Protein AF-A0A556TKF2-F1 (afdb_monomer)

Mean predicted aligned error: 7.22 Å

Foldseek 3Di:
DDDDDDDDDFPVPDADPAQAEDQFDQFWDAWFFAWWDWDFSVLVVVLRVLDRVQDDSVFKGKYFHHIRFDAFDFDDDPPDDPDDDTHDGDGGITTHARPTHGMDMDGNDDCVSCQVSVVVSQVVDPGHGHDDDPVRVVVLVVVLVCCVVVPPDPDQLLVCCVVCPPVCVVPDDPCCNVVSPQDDPGDGNSNHD

InterPro domains:
  IPR000114 Large ribosomal subunit protein uL16, bacteria [PTHR12220] (32-173)
  IPR016180 Large ribosomal subunit protein uL16 domain [cd01433] (32-132)
  IPR036920 Large ribosomal subunit protein uL16 superfamily [G3DSA:3.90.1170.10] (29-172)
  IPR036920 Large ribosomal subunit protein uL16 superfamily [SSF54686] (26-139)
  IPR047873 Large ribosomal subunit protein uL16 [PF00252] (32-132)

Radius of gyration: 21.76 Å; Cα contacts (8 Å, |Δi|>4): 267; chains: 1; bounding box: 70×37×60 Å

Secondary structure (DSSP, 8-state):
----PPPPP-TT-PPPS--SPPP--SS------SSSEEEEHHHHHHHHHHHHHHS-TTTEEEEE-SPPS-EEEE-PPTTPPS-SSPPPEEEEEEEE-SS--SEEEEES--HHHHHHHHHHHHHTSSS------HHHHHHHHHHHHHHHHS---S--HHHHHHHTGGGGGGTS-TTHHHHTT-EETTEE-TT--

Solvent-accessible surface area (backbone atoms only — not comparable to full-atom values): 11724 Å² total; per-residue (Å²): 134,87,86,79,83,82,78,85,86,49,89,87,58,82,80,63,99,72,19,58,55,73,86,74,52,82,54,69,62,73,68,28,22,50,28,35,43,71,43,42,66,68,58,53,51,52,46,40,53,56,48,60,72,73,53,55,69,89,42,37,31,37,44,77,28,35,39,25,19,63,48,75,41,62,47,66,68,88,92,65,73,89,69,91,78,81,50,56,76,73,50,44,24,24,80,36,51,54,88,29,50,45,66,47,75,53,54,60,71,62,67,76,78,51,47,61,59,48,47,56,50,30,72,74,45,93,39,68,53,79,86,72,53,76,63,58,49,48,49,58,49,48,56,49,51,49,54,55,70,70,50,84,66,92,79,40,53,55,55,42,59,71,69,36,50,94,57,46,63,82,77,54,58,81,62,39,71,77,50,43,66,29,52,62,91,52,46,73,46,84,90,60,98

pLDDT: mean 85.44, std 12.7, range [28.67, 97.06]

Sequence (193 aa):
MKTYDVPPDYTDVVLPEKPKLVFLNRVPNLKKALGGGYLHWGHMEMMRLTINRRMDARTAFARWRINAPYKPITRKSLGQRMGGGKGAVDHYVTPVKCGRLIVEVGGQLELGEVESVLKEVAKKLPFPAKVVSKESLAVMQQEQAEREANNQNPWTFKRIARSNMLGIRKVISPFDLHNHGRYTGKFFNPDRV

Nearest PDB structures (foldseek):
  8any-assembly1_N  TM=9.597E-01  e=5.505E-26  Homo sapiens
  7nql-assembly1_BQ  TM=9.621E-01  e=1.430E-25  Sus scrofa
  7po4-assembly1_N  TM=8.874E-01  e=5.518E-21  Homo sapiens
  5ool-assembly1_N  TM=8.384E-01  e=1.668E-22  Homo sapiens
  7of3-assembly1_N  TM=8.611E-01  e=3.277E-20  Homo sapiens

Structure (mmCIF, N/CA/C/O backbone):
data_AF-A0A556TKF2-F1
#
_entry.id   AF-A0A556TKF2-F1
#
loop_
_atom_site.group_PDB
_atom_site.id
_atom_site.type_symbol
_atom_site.label_atom_id
_atom_site.label_alt_id
_atom_site.label_comp_id
_atom_site.label_asym_id
_atom_site.label_entity_id
_atom_site.label_seq_id
_atom_site.pdbx_PDB_ins_code
_atom_site.Cartn_x
_atom_site.Cartn_y
_atom_site.Cartn_z
_atom_site.occupancy
_atom_site.B_iso_or_equiv
_atom_site.auth_seq_id
_atom_site.auth_comp_id
_atom_site.auth_asym_id
_atom_site.auth_atom_id
_atom_site.pdbx_PDB_model_num
ATOM 1 N N . MET A 1 1 ? -36.539 23.678 17.462 1.00 69.69 1 MET A N 1
ATOM 2 C CA . MET A 1 1 ? -35.990 22.713 18.445 1.00 69.69 1 MET A CA 1
ATOM 3 C C . MET A 1 1 ? -34.669 22.181 17.911 1.00 69.69 1 MET A C 1
ATOM 5 O O . MET A 1 1 ? -34.523 22.155 16.696 1.00 69.69 1 MET A O 1
ATOM 9 N N . LYS A 1 2 ? -33.721 21.784 18.769 1.00 70.56 2 LYS A N 1
ATOM 10 C CA . LYS A 1 2 ? -32.560 20.998 18.322 1.00 70.56 2 LYS A CA 1
ATOM 11 C C . LYS A 1 2 ? -32.999 19.541 18.189 1.00 70.56 2 LYS A C 1
ATOM 13 O O . LYS A 1 2 ? -33.537 18.995 19.148 1.00 70.56 2 LYS A O 1
ATOM 18 N N . THR A 1 3 ? -32.803 18.948 17.020 1.00 78.62 3 THR A N 1
ATOM 19 C CA . THR A 1 3 ? -32.875 17.498 16.835 1.00 78.62 3 THR A CA 1
ATOM 20 C C . THR A 1 3 ? -31.577 16.885 17.349 1.00 78.62 3 THR A C 1
ATOM 22 O O . THR A 1 3 ? -30.500 17.413 17.077 1.00 78.62 3 THR A O 1
ATOM 25 N N . TYR A 1 4 ? -31.690 15.809 18.121 1.00 80.88 4 TYR A N 1
ATOM 26 C CA . TYR A 1 4 ? -30.559 15.011 18.576 1.00 80.88 4 TYR A CA 1
ATOM 27 C C . TYR A 1 4 ? -30.659 13.656 17.892 1.00 80.88 4 TYR A C 1
ATOM 29 O O . TYR A 1 4 ? -31.680 12.981 18.031 1.00 80.88 4 TYR A O 1
ATOM 37 N N . ASP A 1 5 ? -29.621 13.282 17.154 1.00 82.56 5 ASP A N 1
ATOM 38 C CA . ASP A 1 5 ? -29.525 11.949 16.575 1.00 82.56 5 ASP A CA 1
ATOM 39 C C . ASP A 1 5 ? -29.204 10.933 17.680 1.00 82.56 5 ASP A C 1
ATOM 41 O O . ASP A 1 5 ? -28.530 11.248 18.667 1.00 82.56 5 ASP A O 1
ATOM 45 N N . VAL A 1 6 ? -29.721 9.712 17.541 1.00 82.94 6 VAL A N 1
ATOM 46 C CA . VAL A 1 6 ? -29.459 8.633 18.502 1.00 82.94 6 VAL A CA 1
ATOM 47 C C . VAL A 1 6 ? -27.998 8.190 18.341 1.00 82.94 6 VAL A C 1
ATOM 49 O O . VAL A 1 6 ? -27.592 7.915 17.209 1.00 82.94 6 VAL A O 1
ATOM 52 N N . PRO A 1 7 ? -27.195 8.118 19.421 1.00 83.31 7 PRO A N 1
ATOM 53 C CA . PRO A 1 7 ? -25.808 7.677 19.319 1.00 83.31 7 PRO A CA 1
ATOM 54 C C . PRO A 1 7 ? -25.729 6.216 18.842 1.00 83.31 7 PRO A C 1
ATOM 56 O O . PRO A 1 7 ? -26.621 5.423 19.159 1.00 83.31 7 PRO A O 1
ATOM 59 N N . PRO A 1 8 ? -24.674 5.837 18.099 1.00 82.19 8 PRO A N 1
ATOM 60 C CA . PRO A 1 8 ? -24.498 4.468 17.630 1.00 82.19 8 PRO A CA 1
ATOM 61 C C . PRO A 1 8 ? -24.341 3.490 18.802 1.00 82.19 8 PRO A C 1
ATOM 63 O O . PRO A 1 8 ? -23.550 3.717 19.718 1.00 82.19 8 PRO A O 1
ATOM 66 N N . ASP A 1 9 ? -25.080 2.382 18.752 1.00 85.94 9 ASP A N 1
ATOM 67 C CA . ASP A 1 9 ? -24.942 1.281 19.707 1.00 85.94 9 ASP A CA 1
ATOM 68 C C . ASP A 1 9 ? -23.805 0.336 19.279 1.00 85.94 9 ASP A C 1
ATOM 70 O O . ASP A 1 9 ? -23.663 -0.020 18.106 1.00 85.94 9 ASP A O 1
ATOM 74 N N . TYR A 1 10 ? -22.995 -0.076 20.252 1.00 81.75 10 TYR A N 1
ATOM 75 C CA . TYR A 1 10 ? -21.848 -0.965 20.084 1.00 81.75 10 TYR A CA 1
ATOM 76 C C . TYR A 1 10 ? -21.933 -2.232 20.952 1.00 81.75 10 TYR A C 1
ATOM 78 O O . TYR A 1 10 ? -20.925 -2.930 21.109 1.00 81.75 10 TYR A O 1
ATOM 86 N N . THR A 1 11 ? -23.099 -2.537 21.532 1.00 81.75 11 THR A N 1
ATOM 87 C CA . THR A 1 11 ? -23.292 -3.669 22.459 1.00 81.75 11 THR A CA 1
ATOM 88 C C . THR A 1 11 ? -22.933 -5.026 21.831 1.00 81.75 11 THR A C 1
ATOM 90 O O . THR A 1 11 ? -22.361 -5.880 22.507 1.00 81.75 11 THR A O 1
ATOM 93 N N . ASP A 1 12 ? -23.131 -5.194 20.519 1.00 81.31 12 ASP A N 1
ATOM 94 C CA . ASP A 1 12 ? -22.774 -6.414 19.772 1.00 81.31 12 ASP A CA 1
ATOM 95 C C . ASP A 1 12 ? -21.258 -6.587 19.503 1.00 81.31 12 ASP A C 1
ATOM 97 O O . ASP A 1 12 ? -20.812 -7.630 19.009 1.00 81.31 12 ASP A O 1
ATOM 101 N N . VAL A 1 13 ? -20.427 -5.573 19.780 1.00 80.06 13 VAL A N 1
ATOM 102 C CA . VAL A 1 13 ? -19.000 -5.574 19.412 1.00 80.06 13 VAL A CA 1
ATOM 103 C C . VAL A 1 13 ? -18.138 -6.204 20.509 1.00 80.06 13 VAL A C 1
ATOM 105 O O . VAL A 1 13 ? -17.609 -5.529 21.391 1.00 80.06 13 VAL A O 1
ATOM 108 N N . VAL A 1 14 ? -17.919 -7.516 20.407 1.00 82.06 14 VAL A N 1
ATOM 109 C CA . VAL A 1 14 ? -17.027 -8.257 21.315 1.00 82.06 14 VAL A CA 1
ATOM 110 C C . VAL A 1 14 ? -15.548 -8.006 20.984 1.00 82.06 14 VAL A C 1
ATOM 112 O O . VAL A 1 14 ? -15.088 -8.233 19.861 1.00 82.06 14 VAL A O 1
ATOM 115 N N . LEU A 1 15 ? -14.770 -7.579 21.984 1.00 76.88 15 LEU A N 1
ATOM 116 C CA . LEU A 1 15 ? -13.330 -7.338 21.852 1.0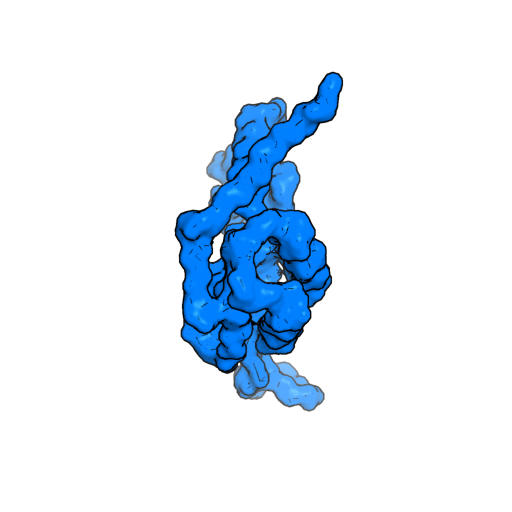0 76.88 15 LEU A CA 1
ATOM 117 C C . LEU A 1 15 ? -12.495 -8.623 22.037 1.00 76.88 15 LEU A C 1
ATOM 119 O O . LEU A 1 15 ? -12.823 -9.464 22.872 1.00 76.88 15 LEU A O 1
ATOM 123 N N . PRO A 1 16 ? -11.379 -8.788 21.300 1.00 81.31 16 PRO A N 1
ATOM 124 C CA . PRO A 1 16 ? -10.479 -9.927 21.470 1.00 81.31 16 PRO A CA 1
ATOM 125 C C . PRO A 1 16 ? -9.555 -9.758 22.687 1.00 81.31 16 PRO A C 1
ATOM 127 O O . PRO A 1 16 ? -9.055 -8.663 22.932 1.00 81.31 16 PRO A O 1
ATOM 130 N N . GLU A 1 17 ? -9.194 -10.866 23.348 1.00 81.00 17 GLU A N 1
ATOM 131 C CA . GLU A 1 17 ? -8.274 -10.910 24.510 1.00 81.00 17 GLU A CA 1
ATOM 132 C C . GLU A 1 17 ? -6.949 -10.147 24.315 1.00 81.00 17 GLU A C 1
ATOM 134 O O . GLU A 1 17 ? -6.349 -9.645 25.265 1.00 81.00 17 GLU A O 1
ATOM 139 N N . LYS A 1 18 ? -6.459 -10.082 23.071 1.00 81.50 18 LYS A N 1
ATOM 140 C CA . LYS A 1 18 ? -5.238 -9.363 22.682 1.00 81.50 18 LYS A CA 1
ATOM 141 C C . LYS A 1 18 ? -5.606 -8.230 21.715 1.00 81.50 18 LYS A C 1
ATOM 143 O O . LYS A 1 18 ? -5.531 -8.428 20.501 1.00 81.50 18 LYS A O 1
ATOM 148 N N . PRO A 1 19 ? -6.004 -7.051 22.231 1.00 69.00 19 PRO A N 1
ATOM 149 C CA . PRO A 1 19 ? -6.463 -5.934 21.406 1.00 69.00 19 PRO A CA 1
ATOM 150 C C . PRO A 1 19 ? -5.314 -5.146 20.758 1.00 69.00 19 PRO A C 1
ATOM 152 O O . PRO A 1 19 ? -5.480 -4.584 19.679 1.00 69.00 19 PRO A O 1
ATOM 155 N N . LYS A 1 20 ? -4.133 -5.096 21.388 1.00 77.69 20 LYS A N 1
ATOM 156 C CA . LYS A 1 20 ? -2.979 -4.328 20.890 1.00 77.69 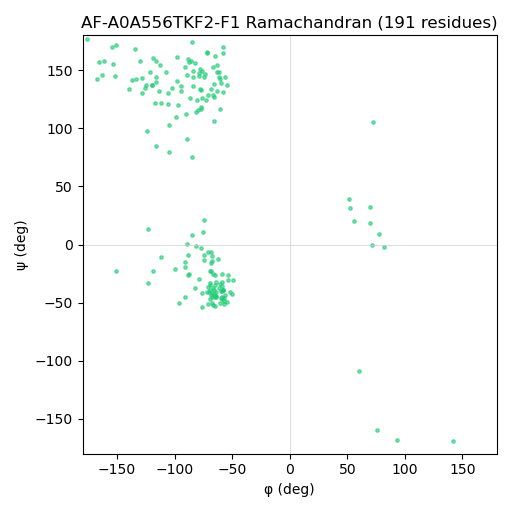20 LYS A CA 1
ATOM 157 C C . LYS A 1 20 ? -2.255 -5.039 19.742 1.00 77.69 20 LYS A C 1
ATOM 159 O O . LYS A 1 20 ? -2.163 -6.266 19.715 1.00 77.69 20 LYS A O 1
ATOM 164 N N . LEU A 1 21 ? -1.633 -4.260 18.851 1.00 70.44 21 LEU A N 1
ATOM 165 C CA . LEU A 1 21 ? -0.801 -4.794 17.772 1.00 70.44 21 LEU A CA 1
ATOM 166 C C . LEU A 1 21 ? 0.381 -5.585 18.342 1.00 70.44 21 LEU A C 1
ATOM 168 O O . LEU A 1 21 ? 1.273 -5.025 18.992 1.00 70.44 21 LEU A O 1
ATOM 172 N N . VAL A 1 22 ? 0.390 -6.882 18.039 1.00 75.00 22 VAL A N 1
ATOM 173 C CA . VAL A 1 22 ? 1.477 -7.816 18.355 1.00 75.00 22 VAL A CA 1
ATOM 174 C C . VAL A 1 22 ? 2.767 -7.371 17.655 1.00 75.00 22 VAL A C 1
ATOM 176 O O . VAL A 1 22 ? 2.733 -6.779 16.573 1.00 75.00 22 VAL A O 1
ATOM 179 N N . PHE A 1 23 ? 3.918 -7.640 18.269 1.00 70.94 23 PHE A N 1
ATOM 180 C CA . PHE A 1 23 ? 5.212 -7.445 17.620 1.00 70.94 23 PHE A CA 1
ATOM 181 C C . PHE A 1 23 ? 5.369 -8.404 16.434 1.00 70.94 23 PHE A C 1
ATOM 183 O O . PHE A 1 23 ? 5.210 -9.614 16.591 1.00 70.94 23 PHE A O 1
ATOM 190 N N . LEU A 1 24 ? 5.695 -7.879 15.251 1.00 60.78 24 LEU A N 1
ATOM 191 C CA . LEU A 1 24 ? 6.010 -8.723 14.103 1.00 60.78 24 LEU A CA 1
ATOM 192 C C . LEU A 1 24 ? 7.510 -9.016 14.071 1.00 60.78 24 LEU A C 1
ATOM 194 O O . LEU A 1 24 ? 8.338 -8.139 13.813 1.00 60.78 24 LEU A O 1
ATOM 198 N N . ASN A 1 25 ? 7.825 -10.289 14.305 1.00 56.94 25 ASN A N 1
ATOM 199 C CA . ASN A 1 25 ? 9.144 -10.871 14.087 1.00 56.94 25 ASN A CA 1
ATOM 200 C C . ASN A 1 25 ? 9.584 -10.711 12.618 1.00 56.94 25 ASN A C 1
ATOM 202 O O . ASN A 1 25 ? 8.806 -10.342 11.742 1.00 56.94 25 ASN A O 1
ATOM 206 N N . ARG A 1 26 ? 10.848 -11.013 12.309 1.00 56.09 26 ARG A N 1
ATOM 207 C CA . ARG A 1 26 ? 11.429 -10.836 10.961 1.00 56.09 26 ARG A CA 1
ATOM 208 C C . ARG A 1 26 ? 10.966 -11.883 9.911 1.00 56.09 26 ARG A C 1
ATOM 210 O O . ARG A 1 26 ? 11.704 -12.099 8.959 1.00 56.09 26 ARG A O 1
ATOM 217 N N . VAL A 1 27 ? 9.828 -12.568 10.116 1.00 36.06 27 VAL A N 1
ATOM 218 C CA . VAL A 1 27 ? 9.281 -13.691 9.300 1.00 36.06 27 VAL A CA 1
ATOM 219 C C . VAL A 1 27 ? 7.755 -13.891 9.574 1.00 36.06 27 VAL A C 1
ATOM 221 O O . VAL A 1 27 ? 7.287 -13.410 10.606 1.00 36.06 27 VAL A O 1
ATOM 224 N N . PRO A 1 28 ? 6.932 -14.506 8.684 1.00 48.16 28 PRO A N 1
ATOM 225 C CA . PRO A 1 28 ? 5.738 -13.848 8.103 1.00 48.16 28 PRO A CA 1
ATOM 226 C C . PRO A 1 28 ? 4.345 -14.459 8.434 1.00 48.16 28 PRO A C 1
ATOM 228 O O . PRO A 1 28 ? 4.255 -15.657 8.665 1.00 48.16 28 PRO A O 1
ATOM 231 N N . ASN A 1 29 ? 3.246 -13.674 8.325 1.00 28.67 29 ASN A N 1
ATOM 232 C CA . ASN A 1 29 ? 1.941 -14.085 7.722 1.00 28.67 29 ASN A CA 1
ATOM 233 C C . ASN A 1 29 ? 0.998 -12.885 7.352 1.00 28.67 29 ASN A C 1
ATOM 235 O O . ASN A 1 29 ? 1.064 -11.838 7.983 1.00 28.67 29 ASN A O 1
ATOM 239 N N . LEU A 1 30 ? 0.199 -12.989 6.262 1.00 29.81 30 LEU A N 1
ATOM 240 C CA . LEU A 1 30 ? 0.251 -12.061 5.086 1.00 29.81 30 LEU A CA 1
ATOM 241 C C . LEU A 1 30 ? -0.952 -11.094 4.794 1.00 29.81 30 LEU A C 1
ATOM 243 O O . LEU A 1 30 ? -2.118 -11.457 4.934 1.00 29.81 30 LEU A O 1
ATOM 247 N N . LYS A 1 31 ? -0.601 -9.980 4.100 1.00 34.03 31 LYS A N 1
ATOM 248 C CA . LYS A 1 31 ? -1.317 -9.119 3.089 1.00 34.03 31 LYS A CA 1
ATOM 249 C C . LYS A 1 31 ? -2.482 -8.145 3.440 1.00 34.03 31 LYS A C 1
ATOM 251 O O . LYS A 1 31 ? -3.617 -8.579 3.305 1.00 34.03 31 LYS A O 1
ATOM 256 N N . LYS A 1 32 ? -2.261 -6.794 3.470 1.00 32.44 32 LYS A N 1
ATOM 257 C CA . LYS A 1 32 ? -3.008 -5.683 2.744 1.00 32.44 32 LYS A CA 1
ATOM 258 C C . LYS A 1 32 ? -2.197 -4.276 2.815 1.00 32.44 32 LYS A C 1
ATOM 260 O O . LYS A 1 32 ? -1.514 -4.110 3.796 1.00 32.44 32 LYS A O 1
ATOM 265 N N . ALA A 1 33 ? -2.089 -3.322 1.825 1.00 41.75 33 ALA A N 1
ATOM 266 C CA . ALA A 1 33 ? -1.616 -1.864 1.911 1.00 41.75 33 ALA A CA 1
ATOM 267 C C . ALA A 1 33 ? -1.933 -0.922 0.672 1.00 41.75 33 ALA A C 1
ATOM 269 O O . ALA A 1 33 ? -2.139 -1.443 -0.405 1.00 41.75 33 ALA A O 1
ATOM 270 N N . LEU A 1 34 ? -2.003 0.430 0.733 1.00 44.31 34 LEU A N 1
ATOM 271 C CA . LEU A 1 34 ? -2.630 1.259 -0.354 1.00 44.31 34 LEU A CA 1
ATOM 272 C C . LEU A 1 34 ? -1.748 1.732 -1.538 1.00 44.31 34 LEU A C 1
ATOM 274 O O . LEU A 1 34 ? -2.304 2.171 -2.545 1.00 44.31 34 LEU A O 1
ATOM 278 N N . GLY A 1 35 ? -0.424 1.571 -1.501 1.00 49.47 35 GLY A N 1
ATOM 279 C CA . GLY A 1 35 ? 0.490 1.924 -2.603 1.00 49.47 35 GLY A CA 1
ATOM 280 C C . GLY A 1 35 ? 1.531 0.834 -2.881 1.00 49.47 35 GLY A C 1
ATOM 281 O O . GLY A 1 35 ? 1.674 -0.105 -2.099 1.00 49.47 35 GLY A O 1
ATOM 282 N N . GLY A 1 36 ? 2.252 0.931 -4.004 1.00 65.94 36 GLY A N 1
ATOM 283 C CA . GLY A 1 36 ? 3.364 0.026 -4.306 1.00 65.94 36 GLY A CA 1
ATOM 284 C C . GLY A 1 36 ? 4.627 0.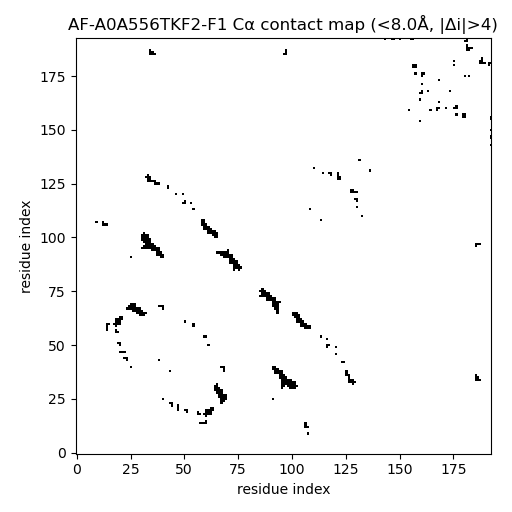385 -3.513 1.00 65.94 36 GLY A C 1
ATOM 285 O O . GLY A 1 36 ? 5.175 1.471 -3.702 1.00 65.94 36 GLY A O 1
ATOM 286 N N . GLY A 1 37 ? 5.133 -0.509 -2.659 1.00 83.44 37 GLY A N 1
ATOM 287 C CA . GLY A 1 37 ? 6.353 -0.237 -1.888 1.00 83.44 37 GLY A CA 1
ATOM 288 C C . GLY A 1 37 ? 6.855 -1.388 -1.016 1.00 83.44 37 GLY A C 1
ATOM 289 O O . GLY A 1 37 ? 6.237 -2.449 -0.934 1.00 83.44 37 GLY A O 1
ATOM 290 N N . TYR A 1 38 ? 7.997 -1.163 -0.362 1.00 91.50 38 TYR A N 1
ATOM 291 C CA . TYR A 1 38 ? 8.577 -2.076 0.624 1.00 91.50 38 TYR A CA 1
ATOM 292 C C . TYR A 1 38 ? 8.383 -1.527 2.039 1.00 91.50 38 TYR A C 1
ATOM 294 O O . TYR A 1 38 ? 8.707 -0.374 2.326 1.00 91.50 38 TYR A O 1
ATOM 302 N N . LEU A 1 39 ? 7.877 -2.367 2.940 1.00 90.25 39 LEU A N 1
ATOM 303 C CA . LEU A 1 39 ? 7.881 -2.097 4.374 1.00 90.25 39 LEU A CA 1
ATOM 304 C C . LEU A 1 39 ? 9.073 -2.805 5.017 1.00 90.25 39 LEU A C 1
ATOM 306 O O . LEU A 1 39 ? 9.197 -4.028 4.945 1.00 90.25 39 LEU A O 1
ATOM 310 N N . HIS A 1 40 ? 9.945 -2.010 5.629 1.00 90.25 40 HIS A N 1
ATOM 311 C CA . HIS A 1 40 ? 11.050 -2.473 6.461 1.00 90.25 40 HIS A CA 1
ATOM 312 C C . HIS A 1 40 ? 10.558 -2.630 7.905 1.00 90.25 40 HIS A C 1
ATOM 314 O O . HIS A 1 40 ? 9.575 -1.999 8.301 1.00 90.25 40 HIS A O 1
ATOM 320 N N . TRP A 1 41 ? 11.274 -3.416 8.713 1.00 88.25 41 TRP A N 1
ATOM 321 C CA . TRP A 1 41 ? 10.937 -3.633 10.126 1.00 88.25 41 TRP A CA 1
ATOM 322 C C . TRP A 1 41 ? 10.735 -2.320 10.911 1.00 88.25 41 TRP A C 1
ATOM 324 O O . TRP A 1 41 ? 9.752 -2.193 11.634 1.00 88.25 41 TRP A O 1
ATOM 334 N N . GLY A 1 42 ? 11.574 -1.300 10.686 1.00 89.44 42 GLY A N 1
ATOM 335 C CA . GLY A 1 42 ? 11.442 0.003 11.353 1.00 89.44 42 GLY A CA 1
ATOM 336 C C . GLY A 1 42 ? 10.120 0.731 11.068 1.00 89.44 42 GLY A C 1
ATOM 337 O O . GLY A 1 42 ? 9.561 1.353 11.967 1.00 89.44 42 GLY A O 1
ATOM 338 N N . HIS A 1 43 ? 9.556 0.597 9.860 1.00 91.88 43 HIS A N 1
ATOM 339 C CA . HIS A 1 43 ? 8.226 1.145 9.556 1.00 91.88 43 HIS A CA 1
ATOM 340 C C . HIS A 1 43 ? 7.136 0.412 10.349 1.00 91.88 43 HIS A C 1
ATOM 342 O O . HIS A 1 43 ? 6.175 1.026 10.803 1.00 91.88 43 HIS A O 1
ATOM 348 N N . MET A 1 44 ? 7.288 -0.902 10.528 1.00 90.12 44 MET A N 1
ATOM 349 C CA . MET A 1 44 ? 6.326 -1.734 11.251 1.00 90.12 44 MET A CA 1
ATOM 350 C C . MET A 1 44 ? 6.359 -1.460 12.753 1.00 90.12 44 MET A C 1
ATOM 352 O O . MET A 1 44 ? 5.302 -1.316 13.361 1.00 90.12 44 MET A O 1
ATOM 356 N N . GLU A 1 45 ? 7.545 -1.287 13.335 1.00 91.19 45 GLU A N 1
ATOM 357 C CA . GLU A 1 45 ? 7.679 -0.933 14.750 1.00 91.19 45 GLU A CA 1
ATOM 358 C C . GLU A 1 45 ? 7.206 0.503 15.036 1.00 91.19 45 GLU A C 1
ATOM 360 O O . GLU A 1 45 ? 6.485 0.726 16.006 1.00 91.19 45 GLU A O 1
ATOM 365 N N . MET A 1 46 ? 7.489 1.463 14.144 1.00 92.44 46 MET A N 1
ATOM 366 C CA . MET A 1 46 ? 6.941 2.828 14.219 1.00 92.44 46 MET A CA 1
ATOM 367 C C . MET A 1 46 ? 5.404 2.826 14.228 1.00 92.44 46 MET A C 1
ATOM 369 O O . MET A 1 46 ? 4.789 3.481 15.076 1.00 92.44 46 MET A O 1
ATOM 373 N N . MET A 1 47 ? 4.780 2.053 13.331 1.00 92.31 47 MET A N 1
ATOM 374 C CA . MET A 1 47 ? 3.325 1.869 13.297 1.00 92.31 47 MET A CA 1
ATOM 375 C C . MET A 1 47 ? 2.804 1.250 14.598 1.00 92.31 47 MET A C 1
ATOM 377 O O . MET A 1 47 ? 1.895 1.803 15.219 1.00 92.31 47 MET A O 1
ATOM 381 N N . ARG A 1 48 ? 3.415 0.138 15.039 1.00 92.25 48 ARG A N 1
ATOM 382 C CA . ARG A 1 48 ? 3.045 -0.586 16.264 1.00 92.25 48 ARG A CA 1
ATOM 383 C C . ARG A 1 48 ? 3.057 0.334 17.479 1.00 92.25 48 ARG A C 1
ATOM 385 O O . ARG A 1 48 ? 2.097 0.357 18.245 1.00 92.25 48 ARG A O 1
ATOM 392 N N . LEU A 1 49 ? 4.141 1.090 17.641 1.00 92.31 49 LEU A N 1
ATOM 393 C CA . LEU A 1 49 ? 4.369 1.966 18.782 1.00 92.31 49 LEU A CA 1
ATOM 394 C C . LEU A 1 49 ? 3.427 3.174 18.766 1.00 92.31 49 LEU A C 1
ATOM 396 O O . LEU A 1 49 ? 2.891 3.526 19.811 1.00 92.31 49 LEU A O 1
ATOM 400 N N . THR A 1 50 ? 3.192 3.781 17.597 1.00 90.00 50 THR A N 1
ATOM 401 C CA . THR A 1 50 ? 2.288 4.940 17.463 1.00 90.00 50 THR A CA 1
ATOM 402 C C . THR A 1 50 ? 0.846 4.554 17.801 1.00 90.00 50 THR A C 1
ATOM 404 O O . THR A 1 50 ? 0.191 5.246 18.576 1.00 90.00 50 THR A O 1
ATOM 407 N N . ILE A 1 51 ? 0.374 3.417 17.279 1.00 89.06 51 ILE A N 1
ATOM 408 C CA . ILE A 1 51 ? -0.997 2.931 17.488 1.00 89.06 51 ILE A CA 1
ATOM 409 C C . ILE A 1 51 ? -1.187 2.449 18.936 1.00 89.06 51 ILE A C 1
ATOM 411 O O . ILE A 1 51 ? -2.071 2.938 19.632 1.00 89.06 51 ILE A O 1
ATOM 415 N N . ASN A 1 52 ? -0.308 1.581 19.452 1.00 91.12 52 ASN A N 1
ATOM 416 C CA . ASN A 1 52 ? -0.440 1.019 20.808 1.00 91.12 52 ASN A CA 1
ATOM 417 C C . ASN A 1 52 ? -0.255 2.039 21.954 1.00 91.12 52 ASN A C 1
ATOM 419 O O . ASN A 1 52 ? -0.564 1.697 23.104 1.00 91.12 52 ASN A O 1
ATOM 423 N N . ARG A 1 53 ? 0.289 3.235 21.663 1.00 90.44 53 ARG A N 1
ATOM 424 C CA . ARG A 1 53 ? 0.408 4.370 22.599 1.00 90.44 53 ARG A CA 1
ATOM 425 C C . ARG A 1 53 ? -0.823 5.276 22.632 1.00 90.44 53 ARG A C 1
ATOM 427 O O . ARG A 1 53 ? -0.996 5.959 23.630 1.00 90.44 53 ARG A O 1
ATOM 434 N N . ARG A 1 54 ? -1.617 5.324 21.556 1.00 88.00 54 ARG A N 1
ATOM 435 C CA . ARG A 1 54 ? -2.789 6.214 21.441 1.00 88.00 54 ARG A CA 1
ATOM 436 C C . ARG A 1 54 ? -4.135 5.490 21.425 1.00 88.00 54 ARG A C 1
ATOM 438 O O . ARG A 1 54 ? -5.152 6.156 21.512 1.00 88.00 54 ARG A O 1
ATOM 445 N N . MET A 1 55 ? -4.151 4.164 21.293 1.00 83.88 55 MET A N 1
ATOM 446 C CA . MET A 1 55 ? -5.377 3.371 21.401 1.00 83.88 55 MET A CA 1
ATOM 447 C C . MET A 1 55 ? -5.598 2.821 22.799 1.00 83.88 55 MET A C 1
ATOM 449 O O . MET A 1 55 ? -4.727 2.141 23.360 1.00 83.88 55 MET A O 1
ATOM 453 N N . ASP A 1 56 ? -6.822 3.011 23.277 1.00 87.00 56 ASP A N 1
ATOM 454 C CA . ASP A 1 56 ? -7.333 2.374 24.475 1.00 87.00 56 ASP A CA 1
ATOM 455 C C . ASP A 1 56 ? -7.711 0.921 24.207 1.00 87.00 56 ASP A C 1
ATOM 457 O O . ASP A 1 56 ? -8.622 0.593 23.452 1.00 87.00 56 ASP A O 1
ATOM 461 N N . ALA A 1 57 ? -7.007 0.019 24.888 1.00 84.50 57 ALA A N 1
ATOM 462 C CA . ALA A 1 57 ? -7.185 -1.426 24.761 1.00 84.50 57 ALA A CA 1
ATOM 463 C C . ALA A 1 57 ? -8.528 -1.950 25.309 1.00 84.50 57 ALA A C 1
ATOM 465 O O . ALA A 1 57 ? -8.798 -3.141 25.188 1.00 84.50 57 ALA A O 1
ATOM 466 N N . ARG A 1 58 ? -9.330 -1.090 25.953 1.00 85.44 58 ARG A N 1
ATOM 467 C CA . ARG A 1 58 ? -10.647 -1.431 26.518 1.00 85.44 58 ARG A CA 1
ATOM 468 C C . ARG A 1 58 ? -11.805 -1.205 25.549 1.00 85.44 58 ARG A C 1
ATOM 470 O O . ARG A 1 58 ? -12.865 -1.762 25.781 1.00 85.44 58 ARG A O 1
ATOM 477 N N . THR A 1 59 ? -11.604 -0.395 24.512 1.00 84.88 59 THR A N 1
ATOM 478 C CA . THR A 1 59 ? -12.622 -0.012 23.518 1.00 84.88 59 THR A CA 1
ATOM 479 C C . THR A 1 59 ? -12.185 -0.368 22.102 1.00 84.88 59 THR A C 1
ATOM 481 O O . THR A 1 59 ? -13.022 -0.748 21.288 1.00 84.88 59 THR A O 1
ATOM 484 N N . ALA A 1 60 ? -10.881 -0.313 21.806 1.00 84.62 60 ALA A N 1
ATOM 485 C CA . ALA A 1 60 ? -10.320 -0.547 20.481 1.00 84.62 60 ALA A CA 1
ATOM 486 C C . ALA A 1 60 ? -9.399 -1.774 20.426 1.00 84.62 60 ALA A C 1
ATOM 488 O O . ALA A 1 60 ? -8.586 -2.021 21.321 1.00 84.62 60 ALA A O 1
ATOM 489 N N . PHE A 1 61 ? -9.443 -2.488 19.300 1.00 87.81 61 PHE A N 1
ATOM 490 C CA . PHE A 1 61 ? -8.423 -3.445 18.891 1.00 87.81 61 PHE A CA 1
ATOM 491 C C . PHE A 1 61 ? -7.829 -3.079 17.528 1.00 87.81 61 PHE A C 1
ATOM 493 O O . PHE A 1 61 ? -8.505 -2.573 16.632 1.00 87.81 61 PHE A O 1
ATOM 500 N N . ALA A 1 62 ? -6.556 -3.411 17.338 1.00 86.88 62 ALA A N 1
ATOM 501 C CA . ALA A 1 62 ? -5.850 -3.242 16.080 1.00 86.88 62 ALA A CA 1
ATOM 502 C C . ALA A 1 62 ? -5.172 -4.556 15.672 1.00 86.88 62 ALA A C 1
ATOM 504 O O . ALA A 1 62 ? -4.460 -5.190 16.454 1.00 86.88 62 ALA A O 1
ATOM 505 N N . ARG A 1 63 ? -5.380 -4.968 14.419 1.00 88.12 63 ARG A N 1
ATOM 506 C CA . ARG A 1 63 ? -4.815 -6.186 13.829 1.00 88.12 63 ARG A CA 1
ATOM 507 C C . ARG A 1 63 ? -3.942 -5.860 12.630 1.00 88.12 63 ARG A C 1
ATOM 509 O O . ARG A 1 63 ? -4.302 -5.087 11.741 1.00 88.12 63 ARG A O 1
ATOM 516 N N . TRP A 1 64 ? -2.797 -6.527 12.567 1.00 88.88 64 TRP A N 1
ATOM 517 C CA . TRP A 1 64 ? -1.983 -6.543 11.363 1.00 88.88 64 TRP A CA 1
ATOM 518 C C . TRP A 1 64 ? -2.711 -7.283 10.256 1.00 88.88 64 TRP A C 1
ATOM 520 O O . TRP A 1 64 ? -3.130 -8.427 10.425 1.00 88.88 64 TRP A O 1
ATOM 530 N N . ARG A 1 65 ? -2.813 -6.638 9.095 1.00 88.94 65 ARG A N 1
ATOM 531 C CA . ARG A 1 65 ? -3.207 -7.315 7.861 1.00 88.94 65 ARG A CA 1
ATOM 532 C C . ARG A 1 65 ? -1.981 -7.651 7.013 1.00 88.94 65 ARG A C 1
ATOM 534 O O . ARG A 1 65 ? -2.077 -8.518 6.159 1.00 88.94 65 ARG A O 1
ATOM 541 N N . ILE A 1 66 ? -0.834 -6.986 7.200 1.00 85.38 66 ILE A N 1
ATOM 542 C CA . ILE A 1 66 ? 0.410 -7.257 6.451 1.00 85.38 66 ILE A CA 1
ATOM 543 C C . ILE A 1 66 ? 1.239 -8.425 6.982 1.00 85.38 66 ILE A C 1
ATOM 545 O O . ILE A 1 66 ? 1.238 -8.729 8.167 1.00 85.38 66 ILE A O 1
ATOM 549 N N . ASN A 1 67 ? 2.043 -8.974 6.064 1.00 83.38 67 ASN A N 1
ATOM 550 C CA . ASN A 1 67 ? 3.132 -9.892 6.372 1.00 83.38 67 ASN A CA 1
ATOM 551 C C . ASN A 1 67 ? 4.182 -9.229 7.255 1.00 83.38 67 ASN A C 1
ATOM 553 O O . ASN A 1 67 ? 4.553 -8.078 7.007 1.00 83.38 67 ASN A O 1
ATOM 557 N N . ALA A 1 68 ? 4.765 -10.008 8.161 1.00 85.75 68 ALA A N 1
ATOM 558 C CA . ALA A 1 68 ? 6.103 -9.712 8.644 1.00 85.75 68 ALA A CA 1
ATOM 559 C C . ALA A 1 68 ? 7.120 -9.798 7.492 1.00 85.75 68 ALA A C 1
ATOM 561 O O . ALA A 1 68 ? 6.853 -10.489 6.499 1.00 85.75 68 ALA A O 1
ATOM 562 N N . PRO A 1 69 ? 8.254 -9.080 7.588 1.00 88.31 69 PRO A N 1
ATOM 563 C CA . PRO A 1 69 ? 9.235 -9.013 6.513 1.00 88.31 69 PRO A CA 1
ATOM 564 C C . PRO A 1 69 ? 9.685 -10.410 6.086 1.00 88.31 69 PRO A C 1
ATOM 566 O O . PRO A 1 69 ? 9.889 -11.272 6.929 1.00 88.31 69 PRO A O 1
ATOM 569 N N . TYR A 1 70 ? 9.798 -10.654 4.781 1.00 86.06 70 TYR A N 1
ATOM 570 C CA . TYR A 1 70 ? 10.062 -12.010 4.272 1.00 86.06 70 TYR A CA 1
ATOM 571 C C . TYR A 1 70 ? 10.828 -12.056 2.957 1.00 86.06 70 TYR A C 1
ATOM 573 O O . TYR A 1 70 ? 11.465 -13.058 2.647 1.00 86.06 70 TYR A O 1
ATOM 581 N N . LYS A 1 71 ? 10.791 -10.979 2.168 1.00 86.69 71 LYS A N 1
ATOM 582 C CA . LYS A 1 71 ? 11.582 -10.868 0.947 1.00 86.69 71 LYS A CA 1
ATOM 583 C C . LYS A 1 71 ? 13.007 -10.449 1.330 1.00 86.69 71 LYS A C 1
ATOM 585 O O . LYS A 1 71 ? 13.153 -9.322 1.809 1.00 86.69 71 LYS A O 1
ATOM 590 N N . PRO A 1 72 ? 14.040 -11.286 1.125 1.00 91.62 72 PRO A N 1
ATOM 591 C CA . PRO A 1 72 ? 15.417 -10.893 1.393 1.00 91.62 72 PRO A CA 1
ATOM 592 C C . PRO A 1 72 ? 15.872 -9.824 0.394 1.00 91.62 72 PRO A C 1
A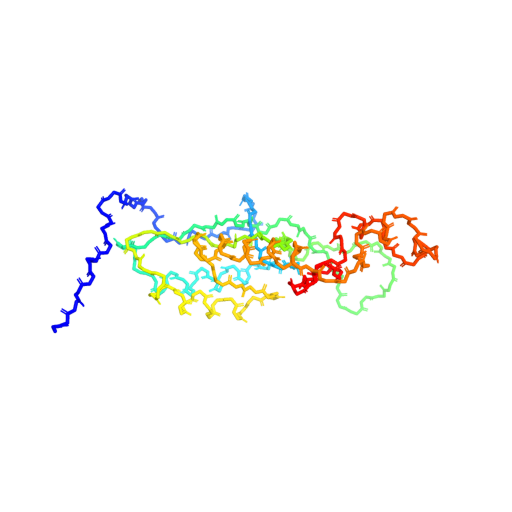TOM 594 O O . PRO A 1 72 ? 15.674 -9.958 -0.818 1.00 91.62 72 PRO A O 1
ATOM 597 N N . ILE A 1 73 ? 16.515 -8.778 0.906 1.00 92.56 73 ILE A N 1
ATOM 598 C CA . ILE A 1 73 ? 17.234 -7.770 0.130 1.00 92.56 73 ILE A CA 1
ATOM 599 C C . ILE A 1 73 ? 18.726 -8.026 0.319 1.00 92.56 73 ILE A C 1
ATOM 601 O O . ILE A 1 73 ? 19.228 -8.037 1.441 1.00 92.56 73 ILE A O 1
ATOM 605 N N . THR A 1 74 ? 19.435 -8.266 -0.783 1.00 93.00 74 THR A N 1
ATOM 606 C CA . THR A 1 74 ? 20.884 -8.496 -0.771 1.00 93.00 74 THR A CA 1
ATOM 607 C C . THR A 1 74 ? 21.653 -7.210 -1.027 1.00 93.00 74 THR A C 1
ATOM 609 O O . THR A 1 74 ? 21.312 -6.481 -1.961 1.00 93.00 74 THR A O 1
ATOM 612 N N . ARG A 1 75 ? 22.726 -6.974 -0.268 1.00 94.25 75 ARG A N 1
ATOM 613 C CA . ARG A 1 75 ? 23.613 -5.809 -0.409 1.00 94.25 75 ARG A CA 1
ATOM 614 C C . ARG A 1 75 ? 25.068 -6.279 -0.504 1.00 94.25 75 ARG A C 1
ATOM 616 O O . ARG A 1 75 ? 25.445 -7.270 0.114 1.00 94.25 75 ARG A O 1
ATOM 623 N N . LYS A 1 76 ? 25.878 -5.598 -1.317 1.00 95.00 76 LYS A N 1
ATOM 624 C CA . LYS A 1 76 ? 27.340 -5.771 -1.329 1.00 95.00 76 LYS A CA 1
ATOM 625 C C . LYS A 1 76 ? 27.981 -4.789 -0.356 1.00 95.00 76 LYS A C 1
ATOM 627 O O . LYS A 1 76 ? 27.427 -3.715 -0.126 1.00 95.00 76 LYS A O 1
ATOM 632 N N . SER A 1 77 ? 29.145 -5.149 0.175 1.00 94.12 77 SER A N 1
ATOM 633 C CA . SER A 1 77 ? 29.958 -4.253 0.997 1.00 94.12 77 SER A CA 1
ATOM 634 C C . SER A 1 77 ? 30.289 -2.964 0.241 1.00 94.12 77 SER A C 1
ATOM 636 O O . SER A 1 77 ? 30.501 -2.982 -0.975 1.00 94.12 77 SER A O 1
ATOM 638 N N . LEU A 1 78 ? 30.332 -1.846 0.965 1.00 95.31 78 LEU A N 1
ATOM 639 C CA . LEU A 1 78 ? 30.677 -0.542 0.403 1.00 95.31 78 LEU A CA 1
ATOM 640 C C . LEU A 1 78 ? 32.102 -0.573 -0.187 1.00 95.31 78 LEU A C 1
ATOM 642 O O . LEU A 1 78 ? 32.983 -1.230 0.362 1.00 95.31 78 LEU A O 1
ATOM 646 N N . GLY A 1 79 ? 32.319 0.109 -1.315 1.00 93.56 79 GLY A N 1
ATOM 647 C CA . GLY A 1 79 ? 33.626 0.183 -1.989 1.00 93.56 79 GLY A CA 1
ATOM 648 C C . GLY A 1 79 ? 33.988 -1.004 -2.896 1.00 93.56 79 GLY A C 1
ATOM 649 O O . GLY A 1 79 ? 35.029 -0.970 -3.547 1.00 93.56 79 GLY A O 1
ATOM 650 N N . GLN A 1 80 ? 33.147 -2.039 -2.992 1.00 94.31 80 GLN A N 1
ATOM 651 C CA . GLN A 1 80 ? 33.375 -3.159 -3.914 1.00 94.31 80 GLN A CA 1
ATOM 652 C C . GLN A 1 80 ? 33.093 -2.784 -5.378 1.00 94.31 80 GLN A C 1
ATOM 654 O O . GLN A 1 80 ? 32.150 -2.049 -5.675 1.00 94.31 80 GLN A O 1
ATOM 659 N N . ARG A 1 81 ? 33.890 -3.334 -6.306 1.00 95.31 81 ARG A N 1
ATOM 660 C CA . ARG A 1 81 ? 33.681 -3.179 -7.757 1.00 95.31 81 ARG A CA 1
ATOM 661 C C . ARG A 1 81 ? 32.463 -3.985 -8.240 1.00 95.31 81 ARG A C 1
ATOM 663 O O . ARG A 1 81 ? 31.961 -4.881 -7.559 1.00 95.31 81 ARG A O 1
ATOM 670 N N . MET A 1 82 ? 31.997 -3.679 -9.450 1.00 95.19 82 MET A N 1
ATOM 671 C CA . MET A 1 82 ? 30.993 -4.493 -10.149 1.00 95.19 82 MET A CA 1
ATOM 672 C C . MET A 1 82 ? 31.573 -5.871 -10.528 1.00 95.19 82 MET A C 1
ATOM 674 O O . MET A 1 82 ? 32.778 -6.009 -10.711 1.00 95.19 82 MET A O 1
ATOM 678 N N . GLY A 1 83 ? 30.718 -6.894 -10.648 1.00 93.50 83 GLY A N 1
ATOM 679 C CA . GLY A 1 83 ? 31.141 -8.300 -10.791 1.00 93.50 83 GLY A CA 1
ATOM 680 C C . GLY A 1 83 ? 31.221 -9.049 -9.451 1.00 93.50 83 GLY A C 1
ATOM 681 O O . GLY A 1 83 ? 30.688 -8.576 -8.450 1.00 93.50 83 GLY A O 1
ATOM 682 N N . GLY A 1 84 ? 31.818 -10.247 -9.421 1.00 92.38 84 GLY A N 1
ATOM 683 C CA . GLY A 1 84 ? 32.014 -11.016 -8.176 1.00 92.38 84 GLY A CA 1
ATOM 684 C C . GLY A 1 84 ? 30.739 -11.601 -7.541 1.00 92.38 84 GLY A C 1
ATOM 685 O O . GLY A 1 84 ? 30.633 -11.669 -6.321 1.00 92.38 84 GLY A O 1
ATOM 686 N N . GLY A 1 85 ? 29.737 -11.981 -8.341 1.00 94.81 85 GLY A N 1
ATOM 687 C CA . GLY A 1 85 ? 28.529 -12.660 -7.849 1.00 94.81 85 GLY A CA 1
ATOM 688 C C . GLY A 1 85 ? 27.515 -11.761 -7.121 1.00 94.81 85 GLY A C 1
ATOM 689 O O . GLY A 1 85 ? 27.478 -10.540 -7.311 1.00 94.81 85 GLY A O 1
ATOM 690 N N . LYS A 1 86 ? 26.639 -12.379 -6.316 1.00 94.44 86 LYS A N 1
ATOM 691 C CA . LYS A 1 86 ? 25.561 -11.721 -5.552 1.00 94.44 86 LYS A CA 1
ATOM 692 C C . LYS A 1 86 ? 26.005 -11.479 -4.104 1.00 94.44 86 LYS A C 1
ATOM 694 O O . LYS A 1 86 ? 26.666 -12.325 -3.519 1.00 94.44 86 LYS A O 1
ATOM 699 N N . GLY A 1 87 ? 25.635 -10.332 -3.530 1.00 94.31 87 GLY A N 1
ATOM 700 C CA . GLY A 1 87 ? 25.934 -10.015 -2.127 1.00 94.31 87 GLY A CA 1
ATOM 701 C C . GLY A 1 87 ? 25.109 -10.834 -1.126 1.00 94.31 87 GLY A C 1
ATOM 702 O O . GLY A 1 87 ? 24.095 -11.436 -1.490 1.00 94.31 87 GLY A O 1
ATOM 703 N N . ALA A 1 88 ? 25.525 -10.809 0.141 1.00 93.62 88 ALA A N 1
ATOM 704 C CA . ALA A 1 88 ? 24.804 -11.430 1.251 1.00 93.62 88 ALA A CA 1
ATOM 705 C C . ALA A 1 88 ? 23.437 -10.763 1.503 1.00 93.62 88 ALA A C 1
ATOM 707 O O . ALA A 1 88 ? 23.175 -9.644 1.049 1.00 93.62 88 ALA A O 1
ATOM 708 N N . VAL A 1 89 ? 22.550 -11.456 2.225 1.00 92.38 89 VAL A N 1
ATOM 709 C CA . VAL A 1 89 ? 21.259 -10.900 2.667 1.00 92.38 89 VAL A CA 1
ATOM 710 C C . VAL A 1 89 ? 21.504 -9.895 3.790 1.00 92.38 89 VAL A C 1
ATOM 712 O O . VAL A 1 89 ? 22.104 -10.230 4.803 1.00 92.38 89 VAL A O 1
ATOM 715 N N . ASP A 1 90 ? 21.023 -8.671 3.597 1.00 92.50 90 ASP A N 1
ATOM 716 C CA . ASP A 1 90 ? 21.221 -7.540 4.505 1.00 92.50 90 ASP A CA 1
ATOM 717 C C . ASP A 1 90 ? 20.025 -7.372 5.449 1.00 92.50 90 ASP A C 1
ATOM 719 O O . ASP A 1 90 ? 20.163 -7.315 6.669 1.00 92.50 90 ASP A O 1
ATOM 723 N N . HIS A 1 91 ? 18.819 -7.352 4.880 1.00 90.31 91 HIS A N 1
ATOM 724 C CA . HIS A 1 91 ? 17.574 -7.253 5.631 1.00 90.31 91 HIS A CA 1
ATOM 725 C C . HIS A 1 91 ? 16.407 -7.870 4.855 1.00 90.31 91 HIS A C 1
ATOM 727 O O . HIS A 1 91 ? 16.505 -8.179 3.666 1.00 90.31 91 HIS A O 1
ATOM 733 N N . TYR A 1 92 ? 15.272 -8.018 5.534 1.00 88.75 92 TYR A N 1
ATOM 734 C CA . TYR A 1 92 ? 14.023 -8.489 4.946 1.00 88.75 92 TYR A CA 1
ATOM 735 C C . TYR A 1 92 ? 13.023 -7.340 4.812 1.00 88.75 92 TYR A C 1
ATOM 737 O O . TYR A 1 92 ? 12.996 -6.428 5.643 1.00 88.75 92 TYR A O 1
ATOM 745 N N . VAL A 1 93 ? 12.171 -7.406 3.787 1.00 91.06 93 VAL A N 1
ATOM 746 C CA . VAL A 1 93 ? 11.058 -6.468 3.573 1.00 91.06 93 VAL A CA 1
ATOM 747 C C . VAL A 1 93 ? 9.740 -7.193 3.311 1.00 91.06 93 VAL A C 1
ATOM 749 O O . VAL A 1 93 ? 9.719 -8.335 2.841 1.00 91.06 93 VAL A O 1
ATOM 752 N N . THR A 1 94 ? 8.628 -6.506 3.560 1.00 89.62 94 THR A N 1
ATOM 753 C CA . THR A 1 94 ? 7.303 -6.901 3.068 1.00 89.62 94 THR A CA 1
ATOM 754 C C . THR A 1 94 ? 6.976 -6.081 1.817 1.00 89.62 94 THR A C 1
ATOM 756 O O . THR A 1 94 ? 6.763 -4.871 1.935 1.00 89.62 94 THR A O 1
ATOM 759 N N . PRO A 1 95 ? 6.940 -6.678 0.608 1.00 89.56 95 PRO A N 1
ATOM 760 C CA . PRO A 1 95 ? 6.382 -6.024 -0.567 1.00 89.56 95 PRO A CA 1
ATOM 761 C C . PRO A 1 95 ? 4.882 -5.819 -0.396 1.00 89.56 95 PRO A C 1
ATOM 763 O O . PRO A 1 95 ? 4.158 -6.729 0.017 1.00 89.56 95 PRO A O 1
ATOM 766 N N . VAL A 1 96 ? 4.399 -4.647 -0.792 1.00 88.69 96 VAL A N 1
ATOM 767 C CA . VAL A 1 96 ? 2.968 -4.393 -0.885 1.00 88.69 96 VAL A CA 1
ATOM 768 C C . VAL A 1 96 ? 2.608 -3.707 -2.197 1.00 88.69 96 VAL A C 1
ATOM 770 O O . VAL A 1 96 ? 3.376 -2.917 -2.739 1.00 88.69 96 VAL A O 1
ATOM 773 N N . LYS A 1 97 ? 1.453 -4.106 -2.735 1.00 87.31 97 LYS A N 1
ATOM 774 C CA . LYS A 1 97 ? 0.796 -3.543 -3.923 1.00 87.31 97 LYS A CA 1
ATOM 775 C C . LYS A 1 97 ? -0.286 -2.564 -3.469 1.00 87.31 97 LYS A C 1
ATOM 777 O O . LYS A 1 97 ? -0.760 -2.713 -2.352 1.00 87.31 97 LYS A O 1
ATOM 782 N N . CYS A 1 98 ? -0.728 -1.678 -4.359 1.00 87.50 98 CYS A N 1
ATOM 783 C CA . CYS A 1 98 ? -1.850 -0.753 -4.155 1.00 87.50 98 CYS A CA 1
ATOM 784 C C . CYS A 1 98 ? -3.205 -1.439 -3.816 1.00 87.50 98 CYS A C 1
ATOM 786 O O . CYS A 1 98 ? -3.368 -2.646 -4.010 1.00 87.50 98 CYS A O 1
ATOM 788 N N . GLY A 1 99 ? -4.188 -0.667 -3.320 1.00 84.06 99 GLY A N 1
ATOM 789 C CA . GLY A 1 99 ? -5.596 -1.085 -3.111 1.00 84.06 99 GLY A CA 1
ATOM 790 C C . GLY A 1 99 ? -5.859 -1.956 -1.868 1.00 84.06 99 GLY A C 1
ATOM 791 O O . GLY A 1 99 ? -6.918 -2.561 -1.667 1.00 84.06 99 GLY A O 1
ATOM 792 N N . ARG A 1 100 ? -4.854 -2.099 -1.018 1.00 87.19 100 ARG A N 1
ATOM 793 C CA . ARG A 1 100 ? -4.704 -3.151 -0.006 1.00 87.19 100 ARG A CA 1
ATOM 794 C C . ARG A 1 100 ? -4.674 -2.321 1.362 1.00 87.19 100 ARG A C 1
ATOM 796 O O . ARG A 1 100 ? -4.531 -1.112 1.359 1.00 87.19 100 ARG A O 1
ATOM 803 N N . LEU A 1 101 ? -4.932 -2.881 2.549 1.00 86.94 101 LEU A N 1
ATOM 804 C CA . LEU A 1 101 ? -5.129 -2.234 3.888 1.00 86.94 101 LEU A CA 1
ATOM 805 C C . LEU A 1 101 ? -4.054 -2.656 4.933 1.00 86.94 101 LEU A C 1
ATOM 807 O O . LEU A 1 101 ? -3.934 -3.834 5.221 1.00 86.94 101 LEU A O 1
ATOM 811 N N . ILE A 1 102 ? -3.268 -1.767 5.541 1.00 88.25 102 ILE A N 1
ATOM 812 C CA . ILE A 1 102 ? -2.087 -2.207 6.338 1.00 88.25 102 ILE A CA 1
ATOM 813 C C . ILE A 1 102 ? -2.446 -2.773 7.709 1.00 88.25 102 ILE A C 1
ATOM 815 O O . ILE A 1 102 ? -2.039 -3.878 8.089 1.00 88.25 102 ILE A O 1
ATOM 819 N N . VAL A 1 103 ? -3.191 -1.960 8.441 1.00 88.69 103 VAL A N 1
ATOM 820 C CA . VAL A 1 103 ? -3.700 -2.224 9.775 1.00 88.69 103 VAL A CA 1
ATOM 821 C C . VAL A 1 103 ? -5.211 -2.154 9.663 1.00 88.69 103 VAL A C 1
ATOM 823 O O . VAL A 1 103 ? -5.752 -1.296 8.967 1.00 88.69 103 VAL A O 1
ATOM 826 N N . GLU A 1 104 ? -5.872 -3.097 10.308 1.00 87.62 104 GLU A N 1
ATOM 827 C CA . GLU A 1 104 ? -7.306 -3.082 10.548 1.00 87.62 104 GLU A CA 1
ATOM 828 C C . GLU A 1 104 ? -7.517 -2.651 11.994 1.00 87.62 104 GLU A C 1
ATOM 830 O O . GLU A 1 104 ? -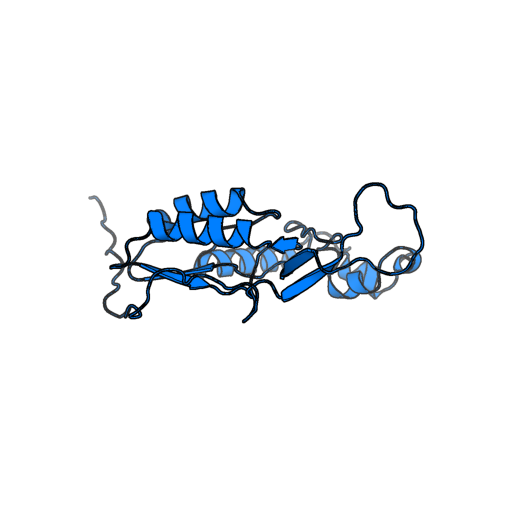6.806 -3.118 12.883 1.00 87.62 104 GLU A O 1
ATOM 835 N N . VAL A 1 105 ? -8.462 -1.748 12.214 1.00 86.44 105 VAL A N 1
ATOM 836 C CA . VAL A 1 105 ? -8.864 -1.280 13.540 1.00 86.44 105 VAL A CA 1
ATOM 837 C C . VAL A 1 105 ? -10.360 -1.514 13.651 1.00 86.44 105 VAL A C 1
ATOM 839 O O . VAL A 1 105 ? -11.086 -1.260 12.690 1.00 86.44 105 VAL A O 1
ATOM 842 N N . GLY A 1 106 ? -10.803 -2.011 14.797 1.00 84.00 106 GLY A N 1
ATOM 843 C CA . GLY A 1 106 ? -12.212 -2.169 15.132 1.00 84.00 106 GLY A CA 1
ATOM 844 C C . GLY A 1 106 ? -12.412 -2.068 16.638 1.00 84.00 106 GLY A C 1
ATOM 845 O O . GLY A 1 106 ? -11.441 -2.017 17.393 1.00 84.00 106 GLY A O 1
ATOM 846 N N . GLY A 1 107 ? -13.665 -2.028 17.070 1.00 84.38 107 GLY A N 1
ATOM 847 C CA . GLY A 1 107 ? -14.026 -1.849 18.470 1.00 84.38 107 GLY A CA 1
ATOM 848 C C . GLY A 1 107 ? -15.250 -0.956 18.623 1.00 84.38 107 GLY A C 1
ATOM 849 O O . GLY A 1 107 ? -15.923 -0.653 17.638 1.00 84.38 107 GLY A O 1
ATOM 850 N N . GLN A 1 108 ? -15.513 -0.548 19.858 1.00 85.19 108 GLN A N 1
ATOM 851 C CA . GLN A 1 108 ? -16.580 0.379 20.228 1.00 85.19 108 GLN A CA 1
ATOM 852 C C . GLN A 1 108 ? -16.050 1.809 20.059 1.00 85.19 108 GLN A C 1
ATOM 854 O O . GLN A 1 108 ? -15.601 2.425 21.022 1.00 85.19 108 GLN A O 1
ATOM 859 N N . LEU A 1 109 ? -15.949 2.262 18.807 1.00 77.94 109 LEU A N 1
ATOM 860 C CA . LEU A 1 109 ? -15.290 3.521 18.452 1.00 77.94 109 LEU A CA 1
ATOM 861 C C . LEU A 1 109 ? -15.871 4.137 17.181 1.00 77.94 109 LEU A C 1
ATOM 863 O O . LEU A 1 109 ? -16.207 3.437 16.219 1.00 77.94 109 LEU A O 1
ATOM 867 N N . GLU A 1 110 ? -15.917 5.464 17.157 1.00 80.75 110 GLU A N 1
ATOM 868 C CA . GLU A 1 110 ? -16.212 6.232 15.953 1.00 80.75 110 GLU A CA 1
ATOM 869 C C . GLU A 1 110 ? -14.946 6.469 15.122 1.00 80.75 110 GLU A C 1
ATOM 871 O O . GLU A 1 110 ? -13.814 6.456 15.617 1.00 80.75 110 GLU A O 1
ATOM 876 N N . LEU A 1 111 ? -15.122 6.735 13.823 1.00 73.38 111 LEU A N 1
ATOM 877 C CA . LEU A 1 111 ? -13.991 7.006 12.934 1.00 73.38 111 LEU A CA 1
ATOM 878 C C . LEU A 1 111 ? -13.165 8.209 13.421 1.00 73.38 111 LEU A C 1
ATOM 880 O O . LEU A 1 111 ? -11.939 8.150 13.353 1.00 73.38 111 LEU A O 1
ATOM 884 N N . GLY A 1 112 ? -13.815 9.266 13.925 1.00 75.38 112 GLY A N 1
ATOM 885 C CA . GLY A 1 112 ? -13.174 10.534 14.295 1.00 75.38 112 GLY A CA 1
ATOM 886 C C . GLY A 1 112 ? -12.057 10.402 15.336 1.00 75.38 112 GLY A C 1
ATOM 887 O O . GLY A 1 112 ? -11.007 11.031 15.188 1.00 75.38 112 GLY A O 1
ATOM 888 N N . GLU A 1 113 ? -12.231 9.531 16.332 1.00 77.50 113 GLU A N 1
ATOM 889 C CA . GLU A 1 113 ? -11.245 9.300 17.399 1.00 77.50 113 GLU A CA 1
ATOM 890 C C . GLU A 1 113 ? -9.934 8.722 16.842 1.00 77.50 113 GLU A C 1
ATOM 892 O O . GLU A 1 113 ? -8.827 9.178 17.146 1.00 77.50 113 GLU A O 1
ATOM 897 N N . VAL A 1 114 ? -10.062 7.728 15.960 1.00 79.38 114 VAL A N 1
ATOM 898 C CA . VAL A 1 114 ? -8.942 6.948 15.420 1.00 79.38 114 VAL A CA 1
ATOM 899 C C . VAL A 1 114 ? -8.330 7.583 14.165 1.00 79.38 114 VAL A C 1
ATOM 901 O O . VAL A 1 114 ? -7.142 7.378 13.877 1.00 79.38 114 VAL A O 1
ATOM 904 N N . GLU A 1 115 ? -9.098 8.374 13.411 1.00 81.88 115 GLU A N 1
ATOM 905 C CA . GLU A 1 115 ? -8.675 8.929 12.123 1.00 81.88 115 GLU A CA 1
ATOM 906 C C . GLU A 1 115 ? -7.412 9.793 12.247 1.00 81.88 115 GLU A C 1
ATOM 908 O O . GLU A 1 115 ? -6.513 9.691 11.411 1.00 81.88 115 GLU A O 1
ATOM 913 N N . SER A 1 116 ? -7.302 10.593 13.312 1.00 85.88 116 SER A N 1
ATOM 914 C CA . SER A 1 116 ? -6.142 11.457 13.578 1.00 85.88 116 SER A CA 1
ATOM 915 C C . SER A 1 116 ? -4.834 10.656 13.709 1.00 85.88 116 SER A C 1
ATOM 917 O O . SER A 1 116 ? -3.822 10.975 13.073 1.00 85.88 116 SER A O 1
ATOM 919 N N . VAL A 1 117 ? -4.872 9.555 14.467 1.00 85.12 117 VAL A N 1
ATOM 920 C CA . VAL A 1 117 ? -3.743 8.645 14.706 1.00 85.12 117 VAL A CA 1
ATOM 921 C C . VAL A 1 117 ? -3.359 7.914 13.423 1.00 85.12 117 VAL A C 1
ATOM 923 O O . VAL A 1 117 ? -2.178 7.852 13.067 1.00 85.12 117 VAL A O 1
ATOM 926 N N . LEU A 1 118 ? -4.349 7.397 12.688 1.00 86.62 118 LEU A N 1
ATOM 927 C CA . LEU A 1 118 ? -4.106 6.699 11.427 1.00 86.62 118 LEU A CA 1
ATOM 928 C C . LEU A 1 118 ? -3.618 7.645 10.318 1.00 86.62 118 LEU A C 1
ATOM 930 O O . LEU A 1 118 ? -2.775 7.236 9.519 1.00 86.62 118 LEU A O 1
ATOM 934 N N . LYS A 1 119 ? -4.063 8.910 10.290 1.00 87.56 119 LYS A N 1
ATOM 935 C CA . LYS A 1 119 ? -3.544 9.956 9.387 1.00 87.56 119 LYS A CA 1
ATOM 936 C C . LYS A 1 119 ? -2.073 10.267 9.671 1.00 87.56 119 LYS A C 1
ATOM 938 O O . LYS A 1 119 ? -1.296 10.413 8.728 1.00 87.56 119 LYS A O 1
ATOM 943 N N . GLU A 1 120 ? -1.660 10.340 10.938 1.00 89.50 120 GLU A N 1
ATOM 944 C CA . GLU A 1 120 ? -0.243 10.531 11.285 1.00 89.50 120 GLU A CA 1
ATOM 945 C C . GLU A 1 120 ? 0.613 9.332 10.854 1.00 89.50 120 GLU A C 1
ATOM 947 O O . GLU A 1 120 ? 1.669 9.511 10.244 1.00 89.50 120 GLU A O 1
ATOM 952 N N . VAL A 1 121 ? 0.137 8.110 11.110 1.00 88.75 121 VAL A N 1
ATOM 953 C CA . VAL A 1 121 ? 0.796 6.887 10.633 1.00 88.75 121 VAL A CA 1
ATOM 954 C C . VAL A 1 121 ? 0.899 6.878 9.105 1.00 88.75 121 VAL A C 1
ATOM 956 O O . VAL A 1 121 ? 1.973 6.600 8.573 1.00 88.75 121 VAL A O 1
ATOM 959 N N . ALA A 1 122 ? -0.176 7.233 8.395 1.00 88.94 122 ALA A N 1
ATOM 960 C CA . ALA A 1 122 ? -0.212 7.264 6.935 1.00 88.94 122 ALA A CA 1
ATOM 961 C C . ALA A 1 122 ? 0.833 8.219 6.333 1.00 88.94 122 ALA A C 1
ATOM 963 O O . ALA A 1 122 ? 1.492 7.859 5.359 1.00 88.94 122 ALA A O 1
ATOM 964 N N . LYS A 1 123 ? 1.048 9.392 6.948 1.00 90.31 123 LYS A N 1
ATOM 965 C CA . LYS A 1 123 ? 2.088 10.359 6.543 1.00 90.31 123 LYS A CA 1
ATOM 966 C C . LYS A 1 123 ? 3.520 9.830 6.711 1.00 90.31 123 LYS A C 1
ATOM 968 O O . LYS A 1 123 ? 4.413 10.285 6.006 1.00 90.31 123 LYS A O 1
ATOM 973 N N . LYS A 1 124 ? 3.747 8.884 7.629 1.00 90.69 124 LYS A N 1
ATOM 974 C CA . LYS A 1 124 ? 5.066 8.284 7.916 1.00 90.69 124 LYS A CA 1
ATOM 975 C C . LYS A 1 124 ? 5.379 7.045 7.060 1.00 90.69 124 LYS A C 1
ATOM 977 O O . LYS A 1 124 ? 6.427 6.428 7.242 1.00 90.69 124 LYS A O 1
ATOM 982 N N . LEU A 1 125 ? 4.483 6.639 6.157 1.00 89.94 125 LEU A N 1
ATOM 983 C CA . LEU A 1 125 ? 4.696 5.490 5.274 1.00 89.94 125 LEU A CA 1
ATOM 984 C C . LEU A 1 125 ? 5.509 5.861 4.022 1.00 89.94 125 LEU A C 1
ATOM 986 O O . LEU A 1 125 ? 5.363 6.959 3.493 1.00 89.94 125 LEU A O 1
ATOM 990 N N . PRO A 1 126 ? 6.298 4.924 3.458 1.00 92.06 126 PRO A N 1
ATOM 991 C CA . PRO A 1 126 ? 7.107 5.162 2.255 1.00 92.06 126 PRO A CA 1
ATOM 992 C C . PRO A 1 126 ? 6.292 5.195 0.941 1.0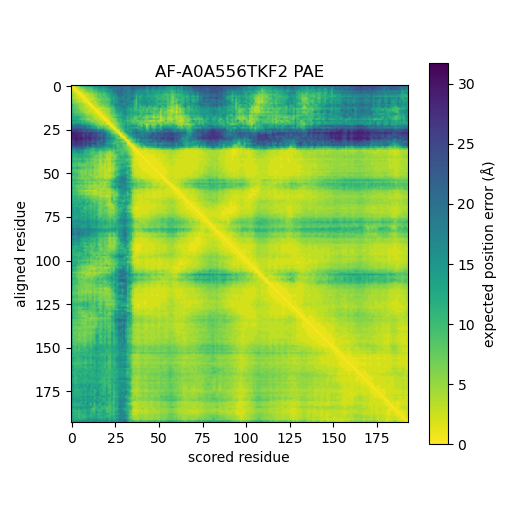0 92.06 126 PRO A C 1
ATOM 994 O O . PRO A 1 126 ? 6.859 5.119 -0.153 1.00 92.06 126 PRO A O 1
ATOM 997 N N . PHE A 1 127 ? 4.962 5.237 1.027 1.00 90.44 127 PHE A N 1
ATOM 998 C CA . PHE A 1 127 ? 4.032 5.305 -0.099 1.00 90.44 127 PHE A CA 1
ATOM 999 C C . PHE A 1 127 ? 2.719 5.981 0.338 1.00 90.44 127 PHE A C 1
ATOM 1001 O O . PHE A 1 127 ? 2.374 5.907 1.519 1.00 90.44 127 PHE A O 1
ATOM 1008 N N . PRO A 1 128 ? 1.951 6.586 -0.591 1.00 88.81 128 PRO A N 1
ATOM 1009 C CA . PRO A 1 128 ? 0.667 7.204 -0.269 1.00 88.81 128 PRO A CA 1
ATOM 1010 C C . PRO A 1 128 ? -0.317 6.211 0.360 1.00 88.81 128 PRO A C 1
ATOM 1012 O O . PRO A 1 128 ? -0.539 5.115 -0.162 1.00 88.81 128 PRO A O 1
ATOM 1015 N N . ALA A 1 129 ? -0.933 6.616 1.467 1.00 88.06 129 ALA A N 1
ATOM 1016 C CA . ALA A 1 129 ? -1.969 5.863 2.158 1.00 88.06 129 ALA A CA 1
ATOM 1017 C C . ALA A 1 129 ? -3.106 6.801 2.585 1.00 88.06 129 ALA A C 1
ATOM 1019 O O . ALA A 1 129 ? -2.865 7.931 3.003 1.00 88.06 129 ALA A O 1
ATOM 1020 N N . LYS A 1 130 ? -4.345 6.312 2.488 1.00 86.56 130 LYS A N 1
ATOM 1021 C CA . LYS A 1 130 ? -5.568 6.992 2.931 1.00 86.56 130 LYS A CA 1
ATOM 1022 C C . LYS A 1 130 ? -6.205 6.172 4.056 1.00 86.56 130 LYS A C 1
ATOM 1024 O O . LYS A 1 130 ? -6.208 4.942 3.991 1.00 86.56 130 LYS A O 1
ATOM 1029 N N . VAL A 1 131 ? -6.730 6.840 5.078 1.00 86.81 131 VAL A N 1
ATOM 1030 C CA . VAL A 1 131 ? -7.588 6.202 6.088 1.00 86.81 131 VAL A CA 1
ATOM 1031 C C . VAL A 1 131 ? -8.973 6.017 5.470 1.00 86.81 131 VAL A C 1
ATOM 1033 O O . VAL A 1 131 ? -9.474 6.937 4.830 1.00 86.81 131 VAL A O 1
ATOM 1036 N N . VAL A 1 132 ? -9.564 4.829 5.603 1.00 84.81 132 VAL A N 1
ATOM 1037 C CA . VAL A 1 132 ? -10.882 4.506 5.035 1.00 84.81 132 VAL A CA 1
ATOM 1038 C C . VAL A 1 132 ? -11.690 3.663 6.020 1.00 84.81 132 VAL A C 1
ATOM 1040 O O . VAL A 1 132 ? -11.170 2.690 6.566 1.00 84.81 132 VAL A O 1
ATOM 1043 N N . SER A 1 133 ? -12.957 4.025 6.225 1.00 87.12 133 SER A N 1
ATOM 1044 C CA . SER A 1 133 ? -13.968 3.159 6.843 1.00 87.12 133 SER A CA 1
ATOM 1045 C C . SER A 1 133 ? -14.601 2.233 5.794 1.00 87.12 133 SER A C 1
ATOM 1047 O O . SER A 1 133 ? -14.328 2.354 4.597 1.00 87.12 133 SER A O 1
ATOM 1049 N N . LYS A 1 134 ? -15.464 1.303 6.228 1.00 80.94 134 LYS A N 1
ATOM 1050 C CA . LYS A 1 134 ? -16.247 0.436 5.327 1.00 80.94 134 LYS A CA 1
ATOM 1051 C C . LYS A 1 134 ? -17.126 1.264 4.379 1.00 80.94 134 LYS A C 1
ATOM 1053 O O . LYS A 1 134 ? -17.107 1.023 3.176 1.00 80.94 134 LYS A O 1
ATOM 1058 N N . GLU A 1 135 ? -17.832 2.252 4.920 1.00 82.38 135 GLU A N 1
ATOM 1059 C CA . GLU A 1 135 ? -18.706 3.170 4.178 1.00 82.38 135 GLU A CA 1
ATOM 1060 C C . GLU A 1 135 ? -17.910 4.081 3.246 1.00 82.38 135 GLU A C 1
ATOM 1062 O O . GLU A 1 135 ? -18.173 4.104 2.050 1.00 82.38 135 GLU A O 1
ATOM 1067 N N . SER A 1 136 ? -16.866 4.751 3.750 1.00 79.50 136 SER A N 1
ATOM 1068 C CA . SER A 1 136 ? -16.019 5.625 2.926 1.00 79.50 136 SER A CA 1
ATOM 1069 C C . SER A 1 136 ? -15.377 4.865 1.758 1.00 79.50 136 SER A C 1
ATOM 1071 O O . SER A 1 136 ? -15.261 5.402 0.659 1.00 79.50 136 SER A O 1
ATOM 1073 N N . LEU A 1 137 ? -15.006 3.595 1.959 1.00 82.81 137 LEU A N 1
ATOM 1074 C CA . LEU A 1 137 ? -14.503 2.738 0.887 1.00 82.81 137 LEU A CA 1
ATOM 1075 C C . LEU A 1 137 ? -15.587 2.352 -0.134 1.00 82.81 137 LEU A C 1
ATOM 1077 O O . LEU A 1 137 ? -15.257 2.214 -1.310 1.00 82.81 137 LEU A O 1
ATOM 1081 N N . ALA A 1 138 ? -16.839 2.162 0.294 1.00 83.81 138 ALA A N 1
ATOM 1082 C CA . ALA A 1 138 ? -17.963 1.885 -0.601 1.00 83.81 138 ALA A CA 1
ATOM 1083 C C . ALA A 1 138 ? -18.320 3.121 -1.443 1.00 83.81 138 ALA A C 1
ATOM 1085 O O . ALA A 1 138 ? -18.377 3.012 -2.666 1.00 83.81 138 ALA A O 1
ATOM 1086 N N . VAL A 1 139 ? -18.422 4.297 -0.813 1.00 89.12 139 VAL A N 1
ATOM 1087 C CA . VAL A 1 139 ? -18.643 5.584 -1.495 1.00 89.12 139 VAL A CA 1
ATOM 1088 C C . VAL A 1 139 ? -17.540 5.843 -2.524 1.00 89.12 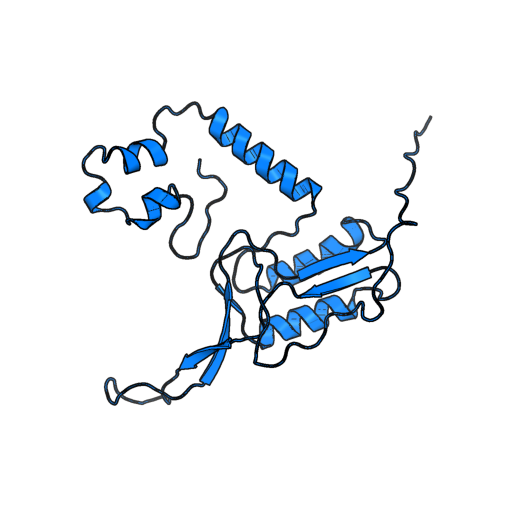139 VAL A C 1
ATOM 1090 O O . VAL A 1 139 ? -17.839 6.034 -3.694 1.00 89.12 139 VAL A O 1
ATOM 1093 N N . MET A 1 140 ? -16.261 5.694 -2.156 1.00 84.81 140 MET A N 1
ATOM 1094 C CA . MET A 1 140 ? -15.143 5.834 -3.108 1.00 84.81 140 MET A CA 1
ATOM 1095 C C . MET A 1 140 ? -15.193 4.856 -4.299 1.00 84.81 140 MET A C 1
ATOM 1097 O O . MET A 1 140 ? -14.590 5.123 -5.339 1.00 84.81 140 MET A O 1
ATOM 1101 N N . GLN A 1 141 ? -15.838 3.693 -4.155 1.00 88.19 141 GLN A N 1
ATOM 1102 C CA . GLN A 1 141 ? -16.029 2.741 -5.257 1.00 88.19 141 GLN A CA 1
ATOM 1103 C C . GLN A 1 141 ? -17.226 3.122 -6.133 1.00 88.19 141 GLN A C 1
ATOM 1105 O O . GLN A 1 141 ? -17.135 2.983 -7.352 1.00 88.19 141 GLN A O 1
ATOM 1110 N N . GLN A 1 142 ? -18.304 3.629 -5.530 1.00 93.12 142 GLN A N 1
ATOM 1111 C CA . GLN A 1 142 ? -19.475 4.159 -6.230 1.00 93.12 142 GLN A CA 1
ATOM 1112 C C . GLN A 1 142 ? -19.106 5.408 -7.037 1.00 93.12 142 GLN A C 1
ATOM 1114 O O . GLN A 1 142 ? -19.254 5.383 -8.253 1.00 93.12 142 GLN A O 1
ATOM 1119 N N . GLU A 1 143 ? -18.474 6.411 -6.416 1.00 93.12 143 GLU A N 1
ATOM 1120 C CA . GLU A 1 143 ? -17.936 7.612 -7.079 1.00 93.12 143 GLU A CA 1
ATOM 1121 C C . GLU A 1 143 ? -17.061 7.254 -8.291 1.00 93.12 143 GLU A C 1
ATOM 1123 O O . GLU A 1 143 ? -17.150 7.869 -9.353 1.00 93.12 143 GLU A O 1
ATOM 1128 N N . GLN A 1 144 ? -16.202 6.237 -8.160 1.00 90.12 144 GLN A N 1
ATOM 1129 C CA . GLN A 1 144 ? -15.355 5.785 -9.261 1.00 90.12 144 GLN A CA 1
ATOM 1130 C C . GLN A 1 144 ? -16.169 5.135 -10.389 1.00 90.12 144 GLN A C 1
ATOM 1132 O O . GLN A 1 144 ? -15.897 5.403 -11.558 1.00 90.12 144 GLN A O 1
ATOM 1137 N N . ALA A 1 145 ? -17.142 4.283 -10.059 1.00 92.56 145 ALA A N 1
ATOM 1138 C CA . ALA A 1 145 ? -18.008 3.640 -11.045 1.00 92.56 145 ALA A CA 1
ATOM 1139 C C . ALA A 1 145 ? -18.897 4.665 -11.771 1.00 92.56 145 ALA A C 1
ATOM 1141 O O . ALA A 1 145 ? -19.048 4.591 -12.987 1.00 92.56 145 ALA A O 1
ATOM 1142 N N . GLU A 1 146 ? -19.408 5.664 -11.050 1.00 95.69 146 GLU A N 1
ATOM 1143 C CA . GLU A 1 146 ? -20.155 6.800 -11.595 1.00 95.69 146 GLU A CA 1
ATOM 1144 C C . GLU A 1 146 ? -19.282 7.659 -12.515 1.00 95.69 146 GLU A C 1
ATOM 1146 O O . GLU A 1 146 ? -19.708 7.989 -13.619 1.00 95.69 146 GLU A O 1
ATOM 1151 N N . ARG A 1 147 ? -18.033 7.966 -12.131 1.00 93.81 147 ARG A N 1
ATOM 1152 C CA . ARG A 1 147 ? -17.068 8.663 -13.006 1.00 93.81 147 ARG A CA 1
ATOM 1153 C C . ARG A 1 147 ? -16.741 7.866 -14.273 1.00 93.81 147 ARG A C 1
ATOM 1155 O O . ARG A 1 147 ? -16.567 8.467 -15.331 1.00 93.81 147 ARG A O 1
ATOM 1162 N N . GLU A 1 148 ? -16.641 6.539 -14.180 1.00 92.00 148 GLU A N 1
ATOM 1163 C CA . GLU A 1 148 ? -16.411 5.657 -15.334 1.00 92.00 148 GLU A CA 1
ATOM 1164 C C . GLU A 1 148 ? -17.655 5.562 -16.244 1.00 92.00 148 GLU A C 1
ATOM 1166 O O . GLU A 1 148 ? -17.501 5.545 -17.466 1.00 92.00 148 GLU A O 1
ATOM 1171 N N . ALA A 1 149 ? -18.869 5.562 -15.680 1.00 93.56 149 ALA A N 1
ATOM 1172 C CA . ALA A 1 149 ? -20.135 5.511 -16.421 1.00 93.56 149 ALA A CA 1
ATOM 1173 C C . ALA A 1 149 ? -20.523 6.853 -17.071 1.00 93.56 149 ALA A C 1
ATOM 1175 O O . ALA A 1 149 ? -20.937 6.882 -18.228 1.00 93.56 149 ALA A O 1
ATOM 1176 N N . ASN A 1 150 ? -20.339 7.969 -16.360 1.00 96.19 150 ASN A N 1
ATOM 1177 C CA . ASN A 1 150 ? -20.708 9.320 -16.803 1.00 96.19 150 ASN A CA 1
ATOM 1178 C C . ASN A 1 150 ? -19.629 9.994 -17.675 1.00 96.19 150 ASN A C 1
ATOM 1180 O O . ASN A 1 150 ? -19.730 11.184 -17.990 1.00 96.19 150 ASN A O 1
ATOM 1184 N N . ASN A 1 151 ? -18.585 9.256 -18.063 1.00 95.56 151 ASN A N 1
ATOM 1185 C CA . ASN A 1 151 ? -17.476 9.765 -18.861 1.00 95.56 151 ASN A CA 1
ATOM 1186 C C . ASN A 1 151 ? -17.936 10.174 -20.272 1.00 95.56 151 ASN A C 1
ATOM 1188 O O . ASN A 1 151 ? -18.150 9.333 -21.142 1.00 95.56 151 ASN A O 1
ATOM 1192 N N . GLN A 1 152 ? -18.018 11.484 -20.512 1.00 95.94 152 GLN A N 1
ATOM 1193 C CA . GLN A 1 152 ? -18.432 12.056 -21.799 1.00 95.94 152 GLN A CA 1
ATOM 1194 C C . GLN A 1 152 ? -17.418 11.825 -22.932 1.00 95.94 152 GLN A C 1
ATOM 1196 O O . GLN A 1 152 ? -17.754 11.994 -24.103 1.00 95.94 152 GLN A O 1
ATOM 1201 N N . ASN A 1 153 ? -16.170 11.458 -22.622 1.00 95.00 153 ASN A N 1
ATOM 1202 C CA . ASN A 1 153 ? -15.156 11.214 -23.641 1.00 95.00 153 ASN A CA 1
ATOM 1203 C C . ASN A 1 153 ? -15.340 9.810 -24.264 1.00 95.00 153 ASN A C 1
ATOM 1205 O O . ASN A 1 153 ? -15.098 8.810 -23.581 1.00 95.00 153 ASN A O 1
ATOM 1209 N N . PRO A 1 154 ? -15.659 9.689 -25.571 1.00 93.94 154 PRO A N 1
ATOM 1210 C CA . PRO A 1 154 ? -15.839 8.390 -26.232 1.00 93.94 154 PRO A CA 1
ATOM 1211 C C . PRO A 1 154 ? -14.538 7.566 -26.351 1.00 93.94 154 PRO A C 1
ATOM 1213 O O . PRO A 1 154 ? -14.568 6.385 -26.733 1.00 93.94 154 PRO A O 1
ATOM 1216 N N . TRP A 1 155 ? -13.388 8.172 -26.040 1.00 95.44 155 TRP A N 1
ATOM 1217 C CA . TRP A 1 155 ? -12.051 7.598 -26.158 1.00 95.44 155 TRP A CA 1
ATOM 1218 C C . TRP A 1 155 ? -11.471 7.197 -24.795 1.00 95.44 155 TRP A C 1
ATOM 1220 O O . TRP A 1 155 ? -10.621 7.881 -24.227 1.00 95.44 155 TRP A O 1
ATOM 1230 N N . THR A 1 156 ? -11.883 6.038 -24.278 1.00 95.56 156 THR A N 1
ATOM 1231 C CA . THR A 1 156 ? -11.278 5.469 -23.062 1.00 95.56 156 THR A CA 1
ATOM 1232 C C . THR A 1 156 ? -9.941 4.784 -23.359 1.00 95.56 156 THR A C 1
ATOM 1234 O O . THR A 1 156 ? -9.766 4.123 -24.390 1.00 95.56 156 THR A O 1
ATOM 1237 N N . PHE A 1 157 ? -8.989 4.861 -22.420 1.00 95.12 157 PHE A N 1
ATOM 1238 C CA . PHE A 1 157 ? -7.686 4.191 -22.565 1.00 95.12 157 PHE A CA 1
ATOM 1239 C C . PHE A 1 157 ? -7.845 2.673 -22.757 1.00 95.12 157 PHE A C 1
ATOM 1241 O O . PHE A 1 157 ? -7.175 2.063 -23.591 1.00 95.12 157 PHE A O 1
ATOM 1248 N N . LYS A 1 158 ? -8.798 2.071 -22.032 1.00 94.00 158 LYS A N 1
ATOM 1249 C CA . LYS A 1 158 ? -9.180 0.655 -22.139 1.00 94.00 158 LYS A CA 1
ATOM 1250 C C . LYS A 1 158 ? -9.584 0.267 -23.566 1.00 94.00 158 LYS A C 1
ATOM 1252 O O . LYS A 1 158 ? -9.150 -0.784 -24.034 1.00 94.00 158 LYS A O 1
ATOM 1257 N N . ARG A 1 159 ? -10.370 1.102 -24.263 1.00 95.19 159 ARG A N 1
ATOM 1258 C CA . ARG A 1 159 ? -10.781 0.893 -25.665 1.00 95.19 159 ARG A CA 1
ATOM 1259 C C . ARG A 1 159 ? -9.580 0.979 -26.609 1.00 95.19 159 ARG A C 1
ATOM 1261 O O . ARG A 1 159 ? -9.317 0.030 -27.342 1.00 95.19 159 ARG A O 1
ATOM 1268 N N . ILE A 1 160 ? -8.807 2.062 -26.515 1.00 96.38 160 ILE A N 1
ATOM 1269 C CA . ILE A 1 160 ? -7.625 2.328 -27.355 1.00 96.38 160 ILE A CA 1
ATOM 1270 C C . ILE A 1 160 ? -6.591 1.193 -27.261 1.00 96.38 160 ILE A C 1
ATOM 1272 O O . ILE A 1 160 ? -6.179 0.634 -28.281 1.00 96.38 160 ILE A O 1
ATOM 1276 N N . ALA A 1 161 ? -6.213 0.806 -26.038 1.00 95.50 161 ALA A N 1
ATOM 1277 C CA . ALA A 1 161 ? -5.203 -0.221 -25.788 1.00 95.50 161 ALA A CA 1
ATOM 1278 C C . ALA A 1 161 ? -5.669 -1.625 -26.224 1.00 95.50 161 ALA A C 1
ATOM 1280 O O . ALA A 1 161 ? -4.909 -2.378 -26.849 1.00 95.50 161 ALA A O 1
ATOM 1281 N N . ARG A 1 162 ? -6.937 -1.978 -25.948 1.00 95.31 162 ARG A N 1
ATOM 1282 C CA . ARG A 1 162 ? -7.518 -3.265 -26.369 1.00 95.31 162 ARG A CA 1
ATOM 1283 C C . ARG A 1 162 ? -7.626 -3.376 -27.885 1.00 95.31 162 ARG A C 1
ATOM 1285 O O . ARG A 1 162 ? -7.238 -4.414 -28.408 1.00 95.31 162 ARG A O 1
ATOM 1292 N N . SER A 1 163 ? -8.054 -2.333 -28.586 1.00 96.50 163 SER A N 1
ATOM 1293 C CA . SER A 1 163 ? -8.187 -2.353 -30.051 1.00 96.50 163 SER A CA 1
ATOM 1294 C C . SER A 1 163 ? -6.870 -2.105 -30.804 1.00 96.50 163 SER A C 1
ATOM 1296 O O . SER A 1 163 ? -6.871 -2.130 -32.028 1.00 96.50 163 SER A O 1
ATOM 1298 N N . ASN A 1 164 ? -5.751 -1.871 -30.101 1.00 96.56 164 ASN A N 1
ATOM 1299 C CA . ASN A 1 164 ? -4.457 -1.483 -30.687 1.00 96.56 164 ASN A CA 1
ATOM 1300 C C . ASN A 1 164 ? -4.559 -0.283 -31.652 1.00 96.56 164 ASN A C 1
ATOM 1302 O O . ASN A 1 164 ? -3.917 -0.252 -32.704 1.00 96.56 164 ASN A O 1
ATOM 1306 N N . MET A 1 165 ? -5.389 0.705 -31.306 1.00 96.94 165 MET A N 1
ATOM 1307 C CA . MET A 1 165 ? -5.577 1.883 -32.156 1.00 96.94 165 MET A CA 1
ATOM 1308 C C . MET A 1 165 ? -4.243 2.610 -32.348 1.00 96.94 165 MET A C 1
ATOM 1310 O O . MET A 1 165 ? -3.455 2.717 -31.407 1.00 96.94 165 MET A O 1
ATOM 1314 N N . LEU A 1 166 ? -3.983 3.081 -33.572 1.00 96.88 166 LEU A N 1
ATOM 1315 C CA . LEU A 1 166 ? -2.739 3.766 -33.958 1.00 96.88 166 LEU A CA 1
ATOM 1316 C C . LEU A 1 166 ? -1.448 2.959 -33.673 1.00 96.88 166 LEU A C 1
ATOM 1318 O O . LEU A 1 166 ? -0.368 3.533 -33.569 1.00 96.88 166 LEU A O 1
ATOM 1322 N N . GLY A 1 167 ? -1.538 1.631 -33.511 1.00 96.50 167 GLY A N 1
ATOM 1323 C CA . GLY A 1 167 ? -0.383 0.784 -33.188 1.00 96.50 167 GLY A CA 1
ATOM 1324 C C . GLY A 1 167 ? 0.177 0.986 -31.773 1.00 96.50 167 GLY A C 1
ATOM 1325 O O . GLY A 1 167 ? 1.317 0.598 -31.505 1.00 96.50 167 GLY A O 1
ATOM 1326 N N . ILE A 1 168 ? -0.606 1.574 -30.856 1.00 96.81 168 ILE A N 1
ATOM 1327 C CA . ILE A 1 168 ? -0.173 1.985 -29.508 1.00 96.81 168 ILE A CA 1
ATOM 1328 C C . ILE A 1 168 ? 0.494 0.866 -28.686 1.00 96.81 168 ILE A C 1
ATOM 1330 O O . ILE A 1 168 ? 1.346 1.145 -27.842 1.00 96.81 168 ILE A O 1
ATOM 1334 N N . A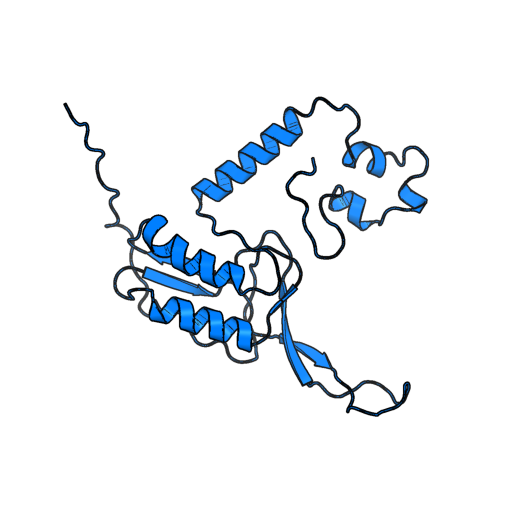RG A 1 169 ? 0.186 -0.415 -28.951 1.00 95.81 169 ARG A N 1
ATOM 1335 C CA . ARG A 1 169 ? 0.829 -1.564 -28.280 1.00 95.81 169 ARG A CA 1
ATOM 1336 C C . ARG A 1 169 ? 2.336 -1.679 -28.533 1.00 95.81 169 ARG A C 1
ATOM 1338 O O . ARG A 1 169 ? 2.991 -2.424 -27.817 1.00 95.81 169 ARG A O 1
ATOM 1345 N N . LYS A 1 170 ? 2.899 -0.934 -29.494 1.00 97.06 170 LYS A N 1
ATOM 1346 C CA . LYS A 1 170 ? 4.357 -0.809 -29.671 1.00 97.06 170 LYS A CA 1
ATOM 1347 C C . LYS A 1 170 ? 5.035 -0.042 -28.522 1.00 97.06 170 LYS A C 1
ATOM 1349 O O . LYS A 1 170 ? 6.232 -0.220 -28.322 1.00 97.06 170 LYS A O 1
ATOM 1354 N N . VAL A 1 171 ? 4.297 0.800 -27.785 1.00 96.31 171 VAL A N 1
ATOM 1355 C CA . VAL A 1 171 ? 4.845 1.656 -26.710 1.00 96.31 171 VAL A CA 1
ATOM 1356 C C . VAL A 1 171 ? 4.272 1.384 -25.313 1.00 96.31 171 VAL A C 1
ATOM 1358 O O . VAL A 1 171 ? 4.940 1.700 -24.332 1.00 96.31 171 VAL A O 1
ATOM 1361 N N . ILE A 1 172 ? 3.073 0.800 -25.188 1.00 95.00 172 ILE A N 1
ATOM 1362 C CA . ILE A 1 172 ? 2.495 0.435 -23.877 1.00 95.00 172 ILE A CA 1
ATOM 1363 C C . ILE A 1 172 ? 2.924 -0.961 -23.409 1.00 95.00 172 ILE A C 1
ATOM 1365 O O . ILE A 1 172 ? 3.251 -1.840 -24.206 1.00 95.00 172 ILE A O 1
ATOM 1369 N N . SER A 1 173 ? 2.874 -1.192 -22.097 1.00 93.50 173 SER A N 1
ATOM 1370 C CA . SER A 1 173 ? 3.165 -2.494 -21.502 1.00 93.50 173 SER A CA 1
ATOM 1371 C C . SER A 1 173 ? 1.997 -3.476 -21.690 1.00 93.50 173 SER A C 1
ATOM 1373 O O . SER A 1 173 ? 0.836 -3.067 -21.608 1.00 93.50 173 SER A O 1
ATOM 1375 N N . PRO A 1 174 ? 2.246 -4.797 -21.805 1.00 93.75 174 PRO A N 1
ATOM 1376 C CA . PRO A 1 174 ? 1.188 -5.806 -21.710 1.00 93.75 174 PRO A CA 1
ATOM 1377 C C . PRO A 1 174 ? 0.343 -5.687 -20.429 1.00 93.75 174 PRO A C 1
ATOM 1379 O O . PRO A 1 174 ? -0.853 -5.975 -20.449 1.00 93.75 174 PRO A O 1
ATOM 1382 N N . PHE A 1 175 ? 0.929 -5.204 -19.325 1.00 91.38 175 PHE A N 1
ATOM 1383 C CA . PHE A 1 175 ? 0.203 -4.970 -18.072 1.00 91.38 175 PHE A CA 1
ATOM 1384 C C . PHE A 1 175 ? -0.840 -3.845 -18.172 1.00 91.38 175 PHE A C 1
ATOM 1386 O O . PHE A 1 175 ? -1.836 -3.883 -17.450 1.00 91.38 175 PHE A O 1
ATOM 1393 N N . ASP A 1 176 ? -0.682 -2.884 -19.087 1.00 92.12 176 ASP A N 1
ATOM 1394 C CA . ASP A 1 176 ? -1.609 -1.753 -19.242 1.00 92.12 176 ASP A CA 1
ATOM 1395 C C . ASP A 1 176 ? -2.974 -2.185 -19.799 1.00 92.12 176 ASP A C 1
ATOM 1397 O O . ASP A 1 176 ? -3.992 -1.545 -19.527 1.00 92.12 176 ASP A O 1
ATOM 1401 N N . LEU A 1 177 ? -3.027 -3.333 -20.486 1.00 91.38 177 LEU A N 1
ATOM 1402 C CA . LEU A 1 177 ? -4.272 -3.973 -20.927 1.00 91.38 177 LEU A CA 1
ATOM 1403 C C . LEU A 1 177 ? -5.151 -4.421 -19.747 1.00 91.38 177 LEU A C 1
ATOM 1405 O O . LEU A 1 177 ? -6.379 -4.384 -19.859 1.00 91.38 177 LEU A O 1
ATOM 1409 N N . HIS A 1 178 ? -4.537 -4.807 -18.622 1.00 89.06 178 HIS A N 1
ATOM 1410 C CA . HIS A 1 178 ? -5.218 -5.170 -17.373 1.00 89.06 178 HIS A CA 1
ATOM 1411 C C . HIS A 1 178 ? -5.405 -3.957 -16.451 1.00 89.06 178 HIS A C 1
ATOM 1413 O O . HIS A 1 178 ? -6.492 -3.736 -15.931 1.00 89.06 178 HIS A O 1
ATOM 1419 N N . ASN A 1 179 ? -4.359 -3.144 -16.297 1.00 89.75 179 ASN A N 1
ATOM 1420 C CA . ASN A 1 179 ? -4.323 -1.983 -15.404 1.00 89.75 179 ASN A CA 1
ATOM 1421 C C . ASN A 1 179 ? -5.130 -0.776 -15.916 1.00 89.75 179 ASN A C 1
ATOM 1423 O O . ASN A 1 179 ? -5.315 0.192 -15.178 1.00 89.75 179 ASN A O 1
ATOM 1427 N N . HIS A 1 180 ? -5.539 -0.794 -17.188 1.00 91.12 180 HIS A N 1
ATOM 1428 C CA . HIS A 1 180 ? -6.293 0.269 -17.865 1.00 91.12 180 HIS A CA 1
ATOM 1429 C C . HIS A 1 180 ? -5.635 1.658 -17.727 1.00 91.12 180 HIS A C 1
ATOM 1431 O O . HIS A 1 180 ? -6.304 2.685 -17.677 1.00 91.12 180 HIS A O 1
ATOM 1437 N N . GLY A 1 181 ? -4.300 1.691 -17.649 1.00 89.88 181 GLY A N 1
ATOM 1438 C CA . GLY A 1 181 ? -3.507 2.911 -17.484 1.00 89.88 181 GLY A CA 1
ATOM 1439 C C . GLY A 1 181 ? -3.594 3.565 -16.098 1.00 89.88 181 GLY A C 1
ATOM 1440 O O . GLY A 1 181 ? -2.944 4.587 -15.876 1.00 89.88 181 GLY A O 1
ATOM 1441 N N . A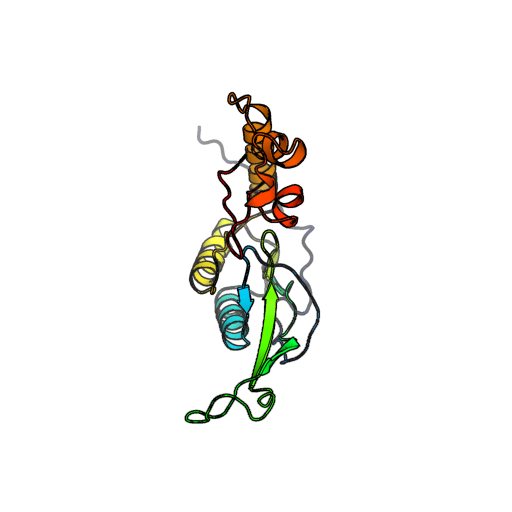RG A 1 182 ? -4.358 3.014 -15.144 1.00 90.62 182 ARG A N 1
ATOM 1442 C CA . ARG A 1 182 ? -4.519 3.577 -13.785 1.00 90.62 182 ARG A CA 1
ATOM 1443 C C . ARG A 1 182 ? -3.261 3.444 -12.917 1.00 90.62 182 ARG A C 1
ATOM 1445 O O . ARG A 1 182 ? -3.207 3.985 -11.815 1.00 90.62 182 ARG A O 1
ATOM 1452 N N . TYR A 1 183 ? -2.247 2.739 -13.413 1.00 92.25 183 TYR A N 1
ATOM 1453 C CA . TYR A 1 183 ? -0.983 2.487 -12.734 1.00 92.25 183 TYR A CA 1
ATOM 1454 C C . TYR A 1 183 ? 0.203 2.923 -13.592 1.00 92.25 183 TYR A C 1
ATOM 1456 O O . TYR A 1 183 ? 0.282 2.559 -14.761 1.00 92.25 183 TYR A O 1
ATOM 1464 N N . THR A 1 184 ? 1.162 3.613 -12.972 1.00 90.00 184 THR A N 1
ATOM 1465 C CA . THR A 1 184 ? 2.461 3.947 -13.574 1.00 90.00 184 THR A CA 1
ATOM 1466 C C . THR A 1 184 ? 3.556 3.404 -12.660 1.00 90.00 184 THR A C 1
ATOM 1468 O O . THR A 1 184 ? 3.891 3.992 -11.628 1.00 90.00 184 THR A O 1
ATOM 1471 N N . GLY A 1 185 ? 4.080 2.221 -12.989 1.00 89.50 185 GLY A N 1
ATOM 1472 C CA . GLY A 1 185 ? 5.029 1.501 -12.136 1.00 89.50 185 GLY A CA 1
ATOM 1473 C C . GLY A 1 185 ? 4.430 1.161 -10.765 1.00 89.50 185 GLY A C 1
ATOM 1474 O O . GLY A 1 185 ? 3.569 0.292 -10.656 1.00 89.50 185 GLY A O 1
ATOM 1475 N N . LYS A 1 186 ? 4.898 1.837 -9.705 1.00 87.06 186 LYS A N 1
ATOM 1476 C CA . LYS A 1 186 ? 4.398 1.660 -8.324 1.00 87.06 186 LYS A CA 1
ATOM 1477 C C . LYS A 1 186 ? 3.245 2.599 -7.942 1.00 87.06 186 LYS A C 1
ATOM 1479 O O . LYS A 1 186 ? 2.619 2.393 -6.900 1.00 87.06 186 LYS A O 1
ATOM 1484 N N . PHE A 1 187 ? 3.019 3.646 -8.734 1.00 88.75 187 PHE A N 1
ATOM 1485 C CA . PHE A 1 187 ? 2.056 4.703 -8.443 1.00 88.75 187 PHE A CA 1
ATOM 1486 C C . PHE A 1 187 ? 0.679 4.352 -9.006 1.00 88.75 187 PHE A C 1
ATOM 1488 O O . PHE A 1 187 ? 0.574 3.730 -10.063 1.00 88.75 187 PHE A O 1
ATOM 1495 N N . PHE A 1 188 ? -0.363 4.761 -8.291 1.00 90.38 188 PHE A N 1
ATOM 1496 C CA . PHE A 1 188 ? -1.759 4.644 -8.699 1.00 90.38 188 PHE A CA 1
ATOM 1497 C C . PHE A 1 188 ? -2.308 6.044 -8.926 1.00 90.38 188 PHE A C 1
ATOM 1499 O O . PHE A 1 188 ? -2.101 6.913 -8.079 1.00 90.38 188 PHE A O 1
ATOM 1506 N N . ASN A 1 189 ? -2.983 6.249 -10.051 1.00 90.81 189 ASN A N 1
ATOM 1507 C CA . ASN A 1 189 ? -3.616 7.515 -10.376 1.00 90.81 189 ASN A CA 1
ATOM 1508 C C . ASN A 1 189 ? -5.137 7.362 -10.182 1.00 90.81 189 ASN A C 1
ATOM 1510 O O . ASN A 1 189 ? -5.773 6.704 -11.012 1.00 90.81 189 ASN A O 1
ATOM 1514 N N . PRO A 1 190 ? -5.716 7.883 -9.080 1.00 87.31 190 PRO A N 1
ATOM 1515 C CA . PRO A 1 190 ? -7.126 7.671 -8.766 1.00 87.31 190 PRO A CA 1
ATOM 1516 C C . PRO A 1 190 ? -8.037 8.327 -9.803 1.00 87.31 190 PRO A C 1
ATOM 1518 O O . PRO A 1 190 ? -9.050 7.740 -10.163 1.00 87.31 190 PRO A O 1
ATOM 1521 N N . ASP A 1 191 ? -7.634 9.478 -10.346 1.00 89.50 191 ASP A N 1
ATOM 1522 C CA . ASP A 1 191 ? -8.470 10.299 -11.223 1.00 89.50 191 ASP A CA 1
ATOM 1523 C C . ASP A 1 191 ? -8.608 9.793 -12.660 1.00 89.50 191 ASP A C 1
ATOM 1525 O O . ASP A 1 191 ? -9.344 10.379 -13.456 1.00 89.50 191 ASP A O 1
ATOM 1529 N N . ARG A 1 192 ? -7.913 8.703 -13.002 1.00 89.75 192 ARG A N 1
ATOM 1530 C CA . ARG A 1 192 ? -7.970 8.109 -14.335 1.00 89.75 192 ARG A CA 1
ATOM 1531 C C . ARG A 1 192 ? -9.131 7.118 -14.452 1.00 89.75 192 ARG A C 1
ATOM 1533 O O . ARG A 1 192 ? -9.202 6.152 -13.687 1.00 89.75 192 ARG A O 1
ATOM 1540 N N . VAL A 1 193 ? -9.958 7.349 -15.470 1.00 87.69 193 VAL A N 1
ATOM 1541 C CA . VAL A 1 193 ? -11.078 6.517 -15.948 1.00 87.69 193 VAL A CA 1
ATOM 1542 C C . VAL A 1 193 ? -10.778 5.904 -17.323 1.00 87.69 193 VAL A C 1
ATOM 1544 O O . VAL A 1 193 ? -9.941 6.481 -18.060 1.00 87.69 193 VAL A O 1
#

Organism: Bagarius yarrelli (NCBI:txid175774)